Protein AF-A0A940Z1C8-F1 (afdb_monomer)

Solvent-accessible surface area (backbone atoms only — not comparable to full-atom values): 18481 Å² total; per-residue (Å²): 137,84,80,83,84,74,89,73,80,78,81,78,79,72,91,79,83,82,93,81,83,87,84,90,84,86,84,88,84,89,82,92,75,77,95,68,92,70,88,63,81,62,74,67,99,60,79,77,70,71,55,72,58,57,47,48,23,65,68,70,51,65,57,42,68,66,36,75,91,46,59,65,74,54,48,69,31,59,81,41,52,56,70,75,37,59,49,97,86,66,47,77,74,39,49,50,73,20,55,60,58,53,46,52,52,51,62,74,65,64,76,44,59,51,42,77,46,79,46,80,70,58,50,43,53,65,60,48,39,51,40,57,43,12,38,91,74,28,46,67,48,71,41,57,90,48,67,70,46,51,58,52,26,52,74,70,46,90,66,78,89,74,85,89,76,84,81,71,57,97,84,40,73,73,62,40,68,43,70,32,73,94,62,47,29,35,42,33,23,84,70,63,76,76,58,91,38,57,77,33,55,66,5,68,73,37,80,68,48,77,46,75,65,82,48,71,44,56,69,86,61,83,65,70,66,54,54,51,50,45,58,78,71,38,84,52,34,31,33,37,37,62,49,68,80,40,93,88,50,86,50,64,83,95,46,69,27,49,25,36,42,53,84,22,16,40,34,36,49,38,67,46,84,42,73,62,86,96,45,62,28,34,33,40,32,40,37,36,27,50,28,79,76,77,79,82,125

Sequence (297 aa):
MGRLEFPNVDRKFERSLPLGQASAGDTSLGRSEGPGFGAERGCSDGGWAPSPAVQHALREVPRHRYTPESPLRIAYDDDRSPVTRRDDAGRATSSVSAPWLQAGMLESLRLKPGMTVLEVGSGGYNAELIAHVVAPDGRVVSVDIDGWVVERTRRFTGFTLCGFVRDLGAAARPTPTVDLADGQLQLRFEDGPVPASAGADDALVAPRCEVPTGVTVAGQESFETLPLYLATTLPGFCRLAGTTGSRFAELPRGSDAAALVRDGSFAYLTHIRVHTGRRRCRRSTGREHAGRREARG

pLDDT: mean 72.1, std 21.56, range [23.66, 96.31]

Secondary structure (DSSP, 8-state):
------S-SGGGS------------------------------SSS-----HHHHHHHHHS-GGGG-TTS-HHHHT-TT---EEEE-TT--EEEE---HHHHHHHHHHHT--TT-EEEEES--SHHHHHHHHHHTTT-EEEEE-S-HHHHHHHHHHS-PPPPPP----STT-----EEEETTTTEEEE-SSSSPPGGG--HHHHHSPPEEEEEEEEEETTS--THHHHHHHHH-TTEEEEEE-TT-SS----TT-PEEEEEETTEEEEEEEEEEEETTEEEEEEEEEEEPPP-----

Mean predicted aligned error: 17.74 Å

Nearest PDB structures (foldseek):
  2yxe-assembly1_B  TM=8.816E-01  e=5.654E-06  Methanocaldococcus jannaschii DSM 2661
  4o29-assembly1_A  TM=9.138E-01  e=1.893E-04  Pyrobaculum aerophilum str. IM2
  5a50-assembly1_B  TM=3.921E-01  e=4.390E-01  Arabidopsis thaliana
  3ijt-assembly1_A  TM=2.528E-01  e=2.396E-01  Streptococcus mutans
  4rj9-assembly1_A  TM=4.101E-01  e=1.565E+00  Oryza sativa Japonica Group

Foldseek 3Di:
DDDDDDPDPPVPPPDDDDDDDDDDDDDDDDDDDDDDPDPDPPPDPDDDDFDPLLSVLLVPQQQCLLVVVDDPCQSQDQQHWAQPDADPVRHRPDTRHHSVVLSVVCRVVVEAAQAEEEAEHASQSSQSSSPSRNPDNYHYDYDYPDVVSVVSNVVRDPDDDDDDDDDCDPPHDQQDWDAEPNNQKIWGHPDDDDPPLNQQNQLLVDDKDKAFPPDKAFPPDDPSVVLVCCSVPADQKTWMDGDDPDPRDHADPPDTWTKGGDNSKIKTKDWDWDDDPPGIIITIMIMIRDHDPPPPD

Structure (mmCIF, N/CA/C/O backbone):
data_AF-A0A940Z1C8-F1
#
_entry.id   AF-A0A940Z1C8-F1
#
loop_
_atom_site.group_PDB
_atom_site.id
_atom_site.type_symbol
_atom_site.label_atom_id
_atom_site.label_alt_id
_atom_site.label_comp_id
_atom_site.label_asym_id
_atom_site.label_entity_id
_atom_site.label_seq_id
_atom_site.pdbx_PDB_ins_code
_atom_site.Cartn_x
_atom_site.Cartn_y
_atom_site.Cartn_z
_atom_site.occupancy
_atom_site.B_iso_or_equiv
_atom_site.auth_seq_id
_atom_site.auth_comp_id
_atom_site.auth_asym_id
_atom_site.auth_atom_id
_atom_site.pdbx_PDB_model_num
ATOM 1 N N . MET A 1 1 ? 19.614 14.423 -34.224 1.00 37.44 1 MET A N 1
ATOM 2 C CA . MET A 1 1 ? 19.026 14.094 -32.905 1.00 37.44 1 MET A CA 1
ATOM 3 C C . MET A 1 1 ? 19.713 12.826 -32.419 1.00 37.44 1 MET A C 1
ATOM 5 O O . MET A 1 1 ? 19.461 11.768 -32.976 1.00 37.44 1 MET A O 1
ATOM 9 N N . GLY A 1 2 ? 20.708 12.958 -31.538 1.00 26.58 2 GLY A N 1
ATOM 10 C CA . GLY A 1 2 ? 21.617 11.863 -31.177 1.00 26.58 2 GLY A CA 1
ATOM 11 C C . GLY A 1 2 ? 20.963 10.836 -30.252 1.00 26.58 2 GLY A C 1
ATOM 12 O O . GLY A 1 2 ? 20.368 11.214 -29.244 1.00 26.58 2 GLY A O 1
ATOM 13 N N . ARG A 1 3 ? 21.082 9.547 -30.595 1.00 24.94 3 ARG A N 1
ATOM 14 C CA . ARG A 1 3 ? 20.843 8.431 -29.669 1.00 24.94 3 ARG A CA 1
ATOM 15 C C . ARG A 1 3 ? 21.873 8.525 -28.541 1.00 24.94 3 ARG A C 1
ATOM 17 O O . ARG A 1 3 ? 23.068 8.571 -28.810 1.00 24.94 3 ARG A O 1
ATOM 24 N N . LEU A 1 4 ? 21.407 8.560 -27.296 1.00 26.73 4 LEU A N 1
ATOM 25 C CA . LEU A 1 4 ? 22.251 8.310 -26.130 1.00 26.73 4 LEU A CA 1
ATOM 26 C C . LEU A 1 4 ? 22.602 6.817 -26.133 1.00 26.73 4 LEU A C 1
ATOM 28 O O . LEU A 1 4 ? 21.728 5.980 -25.918 1.00 26.73 4 LEU A O 1
ATOM 32 N N . GLU A 1 5 ? 23.856 6.484 -26.430 1.00 24.14 5 GLU A N 1
ATOM 33 C CA . GLU A 1 5 ? 24.390 5.139 -26.219 1.00 24.14 5 GLU A CA 1
ATOM 34 C C . GLU A 1 5 ? 24.579 4.915 -24.714 1.00 24.14 5 GLU A C 1
ATOM 36 O O . GLU A 1 5 ? 25.365 5.598 -24.055 1.00 24.14 5 GLU A O 1
ATOM 41 N N . PHE A 1 6 ? 23.813 3.979 -24.153 1.00 34.16 6 PHE A N 1
ATOM 42 C CA . PHE A 1 6 ? 23.952 3.549 -22.765 1.00 34.16 6 PHE A CA 1
ATOM 43 C C . PHE A 1 6 ? 25.022 2.448 -22.681 1.00 34.16 6 PHE A C 1
ATOM 45 O O . PHE A 1 6 ? 25.016 1.534 -23.507 1.00 34.16 6 PHE A O 1
ATOM 52 N N . PRO A 1 7 ? 25.948 2.491 -21.708 1.00 33.94 7 PRO A N 1
ATOM 53 C CA . PRO A 1 7 ? 27.025 1.515 -21.635 1.00 33.94 7 PRO A CA 1
ATOM 54 C C . PRO A 1 7 ? 26.502 0.103 -21.308 1.00 33.94 7 PRO A C 1
ATOM 56 O O . PRO A 1 7 ? 26.027 -0.152 -20.207 1.00 33.94 7 PRO A O 1
ATOM 59 N N . ASN A 1 8 ? 26.679 -0.799 -22.281 1.00 33.34 8 ASN A N 1
ATOM 60 C CA . ASN A 1 8 ? 26.807 -2.261 -22.184 1.00 33.34 8 ASN A CA 1
ATOM 61 C C . ASN A 1 8 ? 25.725 -3.038 -21.404 1.00 33.34 8 ASN A C 1
ATOM 63 O O . ASN A 1 8 ? 25.927 -3.454 -20.264 1.00 33.34 8 ASN A O 1
ATOM 67 N N . VAL A 1 9 ? 24.640 -3.377 -22.105 1.00 37.78 9 VAL A N 1
ATOM 68 C CA . VAL A 1 9 ? 23.730 -4.483 -21.746 1.00 37.78 9 VAL A CA 1
ATOM 69 C C . VAL A 1 9 ? 24.171 -5.810 -22.404 1.00 37.78 9 VAL A C 1
ATOM 71 O O . VAL A 1 9 ? 23.873 -6.886 -21.890 1.00 37.78 9 VAL A O 1
ATOM 74 N N . ASP A 1 10 ? 24.959 -5.755 -23.485 1.00 34.06 10 ASP A N 1
ATOM 75 C CA . ASP A 1 10 ? 25.251 -6.920 -24.339 1.00 34.06 10 ASP A CA 1
ATOM 76 C C . ASP A 1 10 ? 26.334 -7.876 -23.813 1.00 34.06 10 ASP A C 1
ATOM 78 O O . ASP A 1 10 ? 26.367 -9.039 -24.198 1.00 34.06 10 ASP A O 1
ATOM 82 N N . ARG A 1 11 ? 27.181 -7.472 -22.856 1.00 37.50 11 ARG A N 1
ATOM 83 C CA . ARG A 1 11 ? 28.219 -8.373 -22.305 1.00 37.50 11 ARG A CA 1
ATOM 84 C C . ARG A 1 11 ? 27.705 -9.438 -21.324 1.00 37.50 11 ARG A C 1
ATOM 86 O O . ARG A 1 11 ? 28.502 -10.247 -20.853 1.00 37.50 11 ARG A O 1
ATOM 93 N N . LYS A 1 12 ? 26.415 -9.432 -20.966 1.00 42.94 12 LYS A N 1
ATOM 94 C CA . LYS A 1 12 ? 25.894 -10.176 -19.802 1.00 42.94 12 LYS A CA 1
ATOM 95 C C . LYS A 1 12 ? 25.440 -11.625 -20.066 1.00 42.94 12 LYS A C 1
ATOM 97 O O . LYS A 1 12 ? 25.113 -12.300 -19.100 1.00 42.94 12 LYS A O 1
ATOM 102 N N . PHE A 1 13 ? 25.469 -12.139 -21.303 1.00 39.09 13 PHE A N 1
ATOM 103 C CA . PHE A 1 13 ? 24.954 -13.495 -21.600 1.00 39.09 13 PHE A CA 1
ATOM 104 C C . PHE A 1 13 ? 25.885 -14.410 -22.428 1.00 39.09 13 PHE A C 1
ATOM 106 O O . PHE A 1 13 ? 25.519 -15.546 -22.705 1.00 39.09 13 PHE A O 1
ATOM 113 N N . GLU A 1 14 ? 27.103 -13.979 -22.777 1.00 30.30 14 GLU A N 1
ATOM 114 C CA . GLU A 1 14 ? 28.005 -14.716 -23.693 1.00 30.30 14 GLU A CA 1
ATOM 115 C C . GLU A 1 14 ? 29.138 -15.531 -23.029 1.00 30.30 14 GLU A C 1
ATOM 117 O O . GLU A 1 14 ? 30.093 -15.926 -23.694 1.00 30.30 14 GLU A O 1
ATOM 122 N N . ARG A 1 15 ? 29.087 -15.849 -21.729 1.00 30.80 15 ARG A N 1
ATOM 123 C CA . ARG A 1 15 ? 30.114 -16.723 -21.117 1.00 30.80 15 ARG A CA 1
ATOM 124 C C . ARG A 1 15 ? 29.689 -18.193 -21.065 1.00 30.80 15 ARG A C 1
ATOM 126 O O . ARG A 1 15 ? 29.250 -18.687 -20.037 1.00 30.80 15 ARG A O 1
ATOM 133 N N . SER A 1 16 ? 29.896 -18.889 -22.180 1.00 30.30 16 SER A N 1
ATOM 134 C CA . SER A 1 16 ? 30.057 -20.352 -22.296 1.00 30.30 16 SER A CA 1
ATOM 135 C C . SER A 1 16 ? 30.954 -20.583 -23.527 1.00 30.30 16 SER A C 1
ATOM 137 O O . SER A 1 16 ? 30.700 -19.973 -24.554 1.00 30.30 16 SER A O 1
ATOM 139 N N . LEU A 1 17 ? 32.076 -21.307 -23.574 1.00 27.62 17 LEU A N 1
ATOM 140 C CA . LEU A 1 17 ? 32.816 -22.286 -22.763 1.00 27.62 17 LEU A CA 1
ATOM 141 C C . LEU A 1 17 ? 34.321 -22.154 -23.150 1.00 27.62 17 LEU A C 1
ATOM 143 O O . LEU A 1 17 ? 34.634 -21.508 -24.153 1.00 27.62 17 LEU A O 1
ATOM 147 N N . PRO A 1 18 ? 35.250 -22.859 -22.478 1.00 27.52 18 PRO A N 1
ATOM 148 C CA . PRO A 1 18 ? 35.959 -23.863 -23.275 1.00 27.52 18 PRO A CA 1
ATOM 149 C C . PRO A 1 18 ? 35.898 -25.264 -22.659 1.00 27.52 18 PRO A C 1
ATOM 151 O O . PRO A 1 18 ? 35.847 -25.447 -21.447 1.00 27.52 18 PRO A O 1
ATOM 154 N N . LEU A 1 19 ? 35.893 -26.242 -23.566 1.00 34.09 19 LEU A N 1
ATOM 155 C CA . LEU A 1 19 ? 35.959 -27.681 -23.330 1.00 34.09 19 LEU A CA 1
ATOM 156 C C . LEU A 1 19 ? 37.110 -28.076 -22.390 1.00 34.09 19 LEU A C 1
ATOM 158 O O . LEU A 1 19 ? 38.250 -27.667 -22.594 1.00 34.09 19 LEU A O 1
ATOM 162 N N . GLY A 1 20 ? 36.820 -28.965 -21.439 1.00 24.36 20 GLY A N 1
ATOM 163 C CA . GLY A 1 20 ? 37.809 -29.669 -20.621 1.00 24.36 20 GLY A CA 1
ATOM 164 C C . GLY A 1 20 ? 37.145 -30.792 -19.819 1.00 24.36 20 GLY A C 1
ATOM 165 O O . GLY A 1 20 ? 36.094 -30.592 -19.227 1.00 24.36 20 GLY A O 1
ATOM 166 N N . GLN A 1 21 ? 37.714 -31.992 -19.887 1.00 24.62 21 GLN A N 1
ATOM 167 C CA . GLN A 1 21 ? 37.113 -33.283 -19.535 1.00 24.62 21 GLN A CA 1
ATOM 168 C C . GLN A 1 21 ? 37.167 -33.648 -18.032 1.00 24.62 21 GLN A C 1
ATOM 170 O O . GLN A 1 21 ? 38.117 -33.294 -17.349 1.00 24.62 21 GLN A O 1
ATOM 175 N N . ALA A 1 22 ? 36.177 -34.457 -17.614 1.00 25.08 22 ALA A N 1
ATOM 176 C CA . ALA A 1 22 ? 36.169 -35.558 -16.624 1.00 25.08 22 ALA A CA 1
ATOM 177 C C . ALA A 1 22 ? 36.748 -35.380 -15.195 1.00 25.08 22 ALA A C 1
ATOM 179 O O . ALA A 1 22 ? 37.941 -35.190 -15.006 1.00 25.08 22 ALA A O 1
ATOM 180 N N . SER A 1 23 ? 35.963 -35.723 -14.160 1.00 24.19 23 SER A N 1
ATOM 181 C CA . SER A 1 23 ? 35.934 -37.083 -13.568 1.00 24.19 23 SER A CA 1
ATOM 182 C C . SER A 1 23 ? 34.974 -37.180 -12.365 1.00 24.19 23 SER A C 1
ATOM 184 O O . SER A 1 23 ? 34.566 -36.175 -11.792 1.00 24.19 23 SER A O 1
ATOM 186 N N . ALA A 1 24 ? 34.569 -38.415 -12.056 1.00 28.16 24 ALA A N 1
ATOM 187 C CA . ALA A 1 24 ? 33.551 -38.809 -11.086 1.00 28.16 24 ALA A CA 1
ATOM 188 C C . ALA A 1 24 ? 34.051 -38.833 -9.629 1.00 28.16 24 ALA A C 1
ATOM 190 O O . ALA A 1 24 ? 35.215 -39.130 -9.371 1.00 28.16 24 ALA A O 1
ATOM 191 N N . GLY A 1 25 ? 33.131 -38.628 -8.683 1.00 25.61 25 GLY A N 1
ATOM 192 C CA . GLY A 1 25 ? 33.355 -38.832 -7.252 1.00 25.61 25 GLY A CA 1
ATOM 193 C C . GLY A 1 25 ? 32.045 -38.796 -6.467 1.00 25.61 25 GLY A C 1
ATOM 194 O O . GLY A 1 25 ? 31.516 -37.730 -6.178 1.00 25.61 25 GLY A O 1
ATOM 195 N N . ASP A 1 26 ? 31.528 -39.985 -6.182 1.00 25.00 26 ASP A N 1
ATOM 196 C CA . ASP A 1 26 ? 30.371 -40.308 -5.345 1.00 25.00 26 ASP A CA 1
ATOM 197 C C . ASP A 1 26 ? 30.653 -40.026 -3.854 1.00 25.00 26 ASP A C 1
ATOM 199 O O . ASP A 1 26 ? 31.757 -40.303 -3.384 1.00 25.00 26 ASP A O 1
ATOM 203 N N . THR A 1 27 ? 29.675 -39.510 -3.098 1.00 26.45 27 THR A N 1
ATOM 204 C CA . THR A 1 27 ? 29.220 -40.137 -1.837 1.00 26.45 27 THR A CA 1
ATOM 205 C C . THR A 1 27 ? 28.009 -39.426 -1.223 1.00 26.45 27 THR A C 1
ATOM 207 O O . THR A 1 27 ? 27.975 -38.223 -0.978 1.00 26.45 27 THR A O 1
ATOM 210 N N . SER A 1 28 ? 27.009 -40.255 -0.947 1.00 25.56 28 SER A N 1
ATOM 211 C CA . SER A 1 28 ? 25.751 -40.042 -0.234 1.00 25.56 28 SER A CA 1
ATOM 212 C C . SER A 1 28 ? 25.855 -39.443 1.177 1.00 25.56 28 SER A C 1
ATOM 214 O O . SER A 1 28 ? 26.728 -39.855 1.936 1.00 25.56 28 SER A O 1
ATOM 216 N N . LEU A 1 29 ? 24.838 -38.675 1.599 1.00 26.27 29 LEU A N 1
ATOM 217 C CA . LEU A 1 29 ? 24.071 -38.925 2.839 1.00 26.27 29 LEU A CA 1
ATOM 218 C C . LEU A 1 29 ? 22.863 -37.979 2.933 1.00 26.27 29 LEU A C 1
ATOM 220 O O . LEU A 1 29 ? 22.998 -36.761 2.904 1.00 26.27 29 LEU A O 1
ATOM 224 N N . GLY A 1 30 ? 21.668 -38.564 3.022 1.00 23.66 30 GLY A N 1
ATOM 225 C CA . GLY A 1 30 ? 20.409 -37.830 3.085 1.00 23.66 30 GLY A CA 1
ATOM 226 C C . GLY A 1 30 ? 20.090 -37.266 4.468 1.00 23.66 30 GLY A C 1
ATOM 227 O O . GLY A 1 30 ? 20.509 -37.811 5.487 1.00 23.66 30 GLY A O 1
ATOM 228 N N . ARG A 1 31 ? 19.252 -36.227 4.479 1.00 25.48 31 ARG A N 1
ATOM 229 C CA . ARG A 1 31 ? 18.262 -35.949 5.525 1.00 25.48 31 ARG A CA 1
ATOM 230 C C . ARG A 1 31 ? 17.096 -35.176 4.910 1.00 25.48 31 ARG A C 1
ATOM 232 O O . ARG A 1 31 ? 17.286 -34.201 4.196 1.00 25.48 31 ARG A O 1
ATOM 239 N N . SER A 1 32 ? 15.901 -35.688 5.164 1.00 28.39 32 SER A N 1
ATOM 240 C CA . SER A 1 32 ? 14.604 -35.122 4.814 1.00 28.39 32 SER A CA 1
ATOM 241 C C . SER A 1 32 ? 14.277 -33.919 5.698 1.00 28.39 32 SER A C 1
ATOM 243 O O . SER A 1 32 ? 14.213 -34.100 6.912 1.00 28.39 32 SER A O 1
ATOM 245 N N . GLU A 1 33 ? 13.971 -32.761 5.113 1.00 26.03 33 GLU A N 1
ATOM 246 C CA . GLU A 1 33 ? 13.237 -31.673 5.777 1.00 26.03 33 GLU A CA 1
ATOM 247 C C . GLU A 1 33 ? 12.215 -31.056 4.803 1.00 26.03 33 GLU A C 1
ATOM 249 O O . GLU A 1 33 ? 12.411 -31.085 3.589 1.00 26.03 33 GLU A O 1
ATOM 254 N N . GLY A 1 34 ? 11.067 -30.623 5.343 1.00 24.31 34 GLY A N 1
ATOM 255 C CA . GLY A 1 34 ? 9.860 -30.197 4.616 1.00 24.31 34 GLY A CA 1
ATOM 256 C C . GLY A 1 34 ? 10.038 -28.956 3.726 1.00 24.31 34 GLY A C 1
ATOM 257 O O . GLY A 1 34 ? 11.151 -28.456 3.589 1.00 24.31 34 GLY A O 1
ATOM 258 N N . PRO A 1 35 ? 8.963 -28.436 3.096 1.00 26.41 35 PRO A N 1
ATOM 259 C CA . PRO A 1 35 ? 9.081 -27.386 2.088 1.00 26.41 35 PRO A CA 1
ATOM 260 C C . PRO A 1 35 ? 9.450 -26.048 2.744 1.00 26.41 35 PRO A C 1
ATOM 262 O O . PRO A 1 35 ? 8.593 -25.240 3.098 1.00 26.41 35 PRO A O 1
ATOM 265 N N . GLY A 1 36 ? 10.751 -25.837 2.928 1.00 25.22 36 GLY A N 1
ATOM 266 C CA . GLY A 1 36 ? 11.348 -24.560 3.271 1.00 25.22 36 GLY A CA 1
ATOM 267 C C . GLY A 1 36 ? 11.255 -23.615 2.079 1.00 25.22 36 GLY A C 1
ATOM 268 O O . GLY A 1 36 ? 11.634 -23.953 0.959 1.00 25.22 36 GLY A O 1
ATOM 269 N N . PHE A 1 37 ? 10.736 -22.415 2.326 1.00 30.72 37 PHE A N 1
ATOM 270 C CA . PHE A 1 37 ? 10.783 -21.281 1.408 1.00 30.72 37 PHE A CA 1
ATOM 271 C C . PHE A 1 37 ? 12.251 -20.841 1.241 1.00 30.72 37 PHE A C 1
ATOM 273 O O . PHE A 1 37 ? 12.743 -19.962 1.946 1.00 30.72 37 PHE A O 1
ATOM 280 N N . GLY A 1 38 ? 12.978 -21.508 0.345 1.00 26.92 38 GLY A N 1
ATOM 281 C CA . GLY A 1 38 ? 14.359 -21.198 -0.003 1.00 26.92 38 GLY A CA 1
ATOM 282 C C . GLY A 1 38 ? 14.420 -20.320 -1.245 1.00 26.92 38 GLY A C 1
ATOM 283 O O . GLY A 1 38 ? 14.500 -20.827 -2.358 1.00 26.92 38 GLY A O 1
ATOM 284 N N . ALA A 1 39 ? 14.450 -18.997 -1.071 1.00 35.06 39 ALA A N 1
ATOM 285 C CA . ALA A 1 39 ? 15.126 -18.133 -2.039 1.00 35.06 39 ALA A CA 1
ATOM 286 C C . ALA A 1 39 ? 16.639 -18.282 -1.805 1.00 35.06 39 ALA A C 1
ATOM 288 O O . ALA A 1 39 ? 17.314 -17.376 -1.316 1.00 35.06 39 ALA A O 1
ATOM 289 N N . GLU A 1 40 ? 17.152 -19.488 -2.051 1.00 30.19 40 GLU A N 1
ATOM 290 C CA . GLU A 1 40 ? 18.582 -19.736 -2.062 1.00 30.19 40 GLU A CA 1
ATOM 291 C C . GLU A 1 40 ? 19.179 -18.933 -3.212 1.00 30.19 40 GLU A C 1
ATOM 293 O O . GLU A 1 40 ? 18.637 -18.891 -4.319 1.00 30.19 40 GLU A O 1
ATOM 298 N N . ARG A 1 41 ? 20.308 -18.273 -2.948 1.00 40.75 41 ARG A N 1
ATOM 299 C CA . ARG A 1 41 ? 21.176 -17.789 -4.015 1.00 40.75 41 ARG A CA 1
ATOM 300 C C . ARG A 1 41 ? 21.562 -18.997 -4.864 1.00 40.75 41 ARG A C 1
ATOM 302 O O . ARG A 1 41 ? 22.534 -19.676 -4.556 1.00 40.75 41 ARG A O 1
ATOM 309 N N . GLY A 1 42 ? 20.842 -19.217 -5.957 1.00 29.58 42 GLY A N 1
ATOM 310 C CA . GLY A 1 42 ? 21.308 -19.989 -7.101 1.00 29.58 42 GLY A CA 1
ATOM 311 C C . GLY A 1 42 ? 22.417 -19.218 -7.815 1.00 29.58 42 GLY A C 1
ATOM 312 O O . GLY A 1 42 ? 22.259 -18.787 -8.950 1.00 29.58 42 GLY A O 1
ATOM 313 N N . CYS A 1 43 ? 23.518 -18.980 -7.107 1.00 38.25 43 CYS A N 1
ATOM 314 C CA . CYS A 1 43 ? 24.804 -18.622 -7.680 1.00 38.25 43 CYS A CA 1
ATOM 315 C C . CYS A 1 43 ? 25.820 -19.637 -7.147 1.00 38.25 43 CYS A C 1
ATOM 317 O O . CYS A 1 43 ? 26.749 -19.311 -6.415 1.00 38.25 43 CYS A O 1
ATOM 319 N N . SER A 1 44 ? 25.554 -20.902 -7.453 1.00 36.25 44 SER A N 1
ATOM 320 C CA . SER A 1 44 ? 26.520 -21.991 -7.432 1.00 36.25 44 SER A CA 1
ATOM 321 C C . SER A 1 44 ? 26.678 -22.448 -8.881 1.00 36.25 44 SER A C 1
ATOM 323 O O . SER A 1 44 ? 25.822 -23.133 -9.427 1.00 36.25 44 SER A O 1
ATOM 325 N N . ASP A 1 45 ? 27.730 -21.944 -9.528 1.00 37.62 45 ASP A N 1
ATOM 326 C CA . ASP A 1 45 ? 28.386 -22.432 -10.754 1.00 37.62 45 ASP A CA 1
ATOM 327 C C . ASP A 1 45 ? 27.560 -22.707 -12.035 1.00 37.62 45 ASP A C 1
ATOM 329 O O . ASP A 1 45 ? 28.128 -23.060 -13.067 1.00 37.62 45 ASP A O 1
ATOM 333 N N . GLY A 1 46 ? 26.256 -22.429 -12.044 1.00 43.25 46 GLY A N 1
ATOM 334 C CA . GLY A 1 46 ? 25.391 -22.414 -13.225 1.00 43.25 46 GLY A CA 1
ATOM 335 C C . GLY A 1 46 ? 24.387 -21.270 -13.116 1.00 43.25 46 GLY A C 1
ATOM 336 O O . GLY A 1 46 ? 23.379 -21.391 -12.428 1.00 43.25 46 GLY A O 1
ATOM 337 N N . GLY A 1 47 ? 24.699 -20.130 -13.737 1.00 55.44 47 GLY A N 1
ATOM 338 C CA . GLY A 1 47 ? 23.978 -18.869 -13.547 1.00 55.44 47 GLY A CA 1
ATOM 339 C C . GLY A 1 47 ? 22.474 -18.975 -13.806 1.00 55.44 47 GLY A C 1
ATOM 340 O O . GLY A 1 47 ? 22.046 -19.335 -14.901 1.00 55.44 47 GLY A O 1
ATOM 341 N N . TRP A 1 48 ? 21.669 -18.616 -12.805 1.00 66.25 48 TRP A N 1
ATOM 342 C CA . TRP A 1 48 ? 20.237 -18.412 -12.982 1.00 66.25 48 TRP A CA 1
ATOM 343 C C . TRP A 1 48 ? 19.998 -17.236 -13.939 1.00 66.25 48 TRP A C 1
ATOM 345 O O . TRP A 1 48 ? 20.436 -16.112 -13.687 1.00 66.25 48 TRP A O 1
ATOM 355 N N . ALA A 1 49 ? 19.309 -17.510 -15.045 1.00 75.88 49 ALA A N 1
ATOM 356 C CA . ALA A 1 49 ? 18.904 -16.515 -16.025 1.00 75.88 49 ALA A CA 1
ATOM 357 C C . ALA A 1 49 ? 17.369 -16.463 -16.086 1.00 75.88 49 ALA A C 1
ATOM 359 O O . ALA A 1 49 ? 16.740 -17.513 -16.239 1.00 75.88 49 ALA A O 1
ATOM 360 N N . PRO A 1 50 ? 16.753 -15.270 -16.004 1.00 85.00 50 PRO A N 1
ATOM 361 C CA . PRO A 1 50 ? 15.314 -15.126 -16.193 1.00 85.00 50 PRO A CA 1
ATOM 362 C C . PRO A 1 50 ? 14.885 -15.562 -17.600 1.00 85.00 50 PRO A C 1
ATOM 364 O O . PRO A 1 50 ? 15.696 -15.622 -18.525 1.00 85.00 50 PRO A O 1
ATOM 367 N N . SER A 1 51 ? 13.597 -15.811 -17.793 1.00 91.31 51 SER A N 1
ATOM 368 C CA . SER A 1 51 ? 12.989 -16.070 -19.094 1.00 91.31 51 SER A CA 1
ATOM 369 C C . SER A 1 51 ? 13.243 -14.918 -20.080 1.00 91.31 51 SER A C 1
ATOM 371 O O . SER A 1 51 ? 13.407 -13.764 -19.667 1.00 91.31 51 SER A O 1
ATOM 373 N N . PRO A 1 52 ? 13.225 -15.178 -21.403 1.00 94.00 52 PRO A N 1
ATOM 374 C CA . PRO A 1 52 ? 13.422 -14.132 -22.407 1.00 94.00 52 PRO A CA 1
ATOM 375 C C . PRO A 1 52 ? 12.464 -12.942 -22.257 1.00 94.00 52 PRO A C 1
ATOM 377 O O . PRO A 1 52 ? 12.869 -11.805 -22.481 1.00 94.00 52 PRO A O 1
ATOM 380 N N . ALA A 1 53 ? 11.221 -13.185 -21.828 1.00 93.06 53 ALA A N 1
ATOM 381 C CA . ALA A 1 53 ? 10.235 -12.132 -21.595 1.00 93.06 53 ALA A CA 1
ATOM 382 C C . ALA A 1 53 ? 10.642 -11.212 -20.431 1.00 93.06 53 ALA A C 1
ATOM 384 O O . ALA A 1 53 ? 10.623 -9.989 -20.572 1.00 93.06 53 ALA A O 1
ATOM 385 N N . VAL A 1 54 ? 11.075 -11.788 -19.305 1.00 94.06 54 VAL A N 1
ATOM 386 C CA . VAL A 1 54 ? 11.536 -11.020 -18.139 1.00 94.06 54 VAL A CA 1
ATOM 387 C C . VAL A 1 54 ? 12.853 -10.307 -18.435 1.00 94.06 54 VAL A C 1
ATOM 389 O O . VAL A 1 54 ? 13.006 -9.136 -18.092 1.00 94.06 54 VAL A O 1
ATOM 392 N N . GLN A 1 55 ? 13.785 -10.961 -19.137 1.00 93.75 55 GLN A N 1
ATOM 393 C CA . GLN A 1 55 ? 15.009 -10.309 -19.605 1.00 93.75 55 GLN A CA 1
ATOM 394 C C . GLN A 1 55 ? 14.692 -9.106 -20.493 1.00 93.75 55 GLN A C 1
ATOM 396 O O . GLN A 1 55 ? 15.271 -8.040 -20.303 1.00 93.75 55 GLN A O 1
ATOM 401 N N . HIS A 1 56 ? 13.774 -9.260 -21.447 1.00 94.31 56 HIS A N 1
ATOM 402 C CA . HIS A 1 56 ? 13.376 -8.177 -22.336 1.00 94.31 56 HIS A CA 1
ATOM 403 C C . HIS A 1 56 ? 12.769 -7.002 -21.556 1.00 94.31 56 HIS A C 1
ATOM 405 O O . HIS A 1 56 ? 13.214 -5.871 -21.736 1.00 94.31 56 HIS A O 1
ATOM 411 N N . ALA A 1 57 ? 11.855 -7.261 -20.615 1.00 95.31 57 ALA A N 1
ATOM 412 C CA . ALA A 1 57 ? 11.284 -6.219 -19.759 1.00 95.31 57 ALA A CA 1
ATOM 413 C C . ALA A 1 57 ? 12.353 -5.467 -18.943 1.00 95.31 57 ALA A C 1
ATOM 415 O O . ALA A 1 57 ? 12.356 -4.239 -18.907 1.00 95.31 57 ALA A O 1
ATOM 416 N N . LEU A 1 58 ? 13.307 -6.180 -18.333 1.00 93.56 58 LEU A N 1
ATOM 417 C CA . LEU A 1 58 ? 14.398 -5.560 -17.568 1.00 93.56 58 LEU A CA 1
ATOM 418 C C . LEU A 1 58 ? 15.310 -4.670 -18.428 1.00 93.56 58 LEU A C 1
ATOM 420 O O . LEU A 1 58 ? 15.866 -3.701 -17.909 1.00 93.56 58 LEU A O 1
ATOM 424 N N . ARG A 1 59 ? 15.476 -4.994 -19.719 1.00 93.12 59 ARG A N 1
ATOM 425 C CA . ARG A 1 59 ? 16.273 -4.197 -20.666 1.00 93.12 59 ARG A CA 1
ATOM 426 C C . ARG A 1 59 ? 15.525 -2.960 -21.154 1.00 93.12 59 ARG A C 1
ATOM 428 O O . ARG A 1 59 ? 16.119 -1.888 -21.221 1.00 93.12 59 ARG A O 1
ATOM 435 N N . GLU A 1 60 ? 14.249 -3.116 -21.492 1.00 94.75 60 GLU A N 1
ATOM 436 C CA . GLU A 1 60 ? 13.442 -2.046 -22.081 1.00 94.75 60 GLU A CA 1
ATOM 437 C C . GLU A 1 60 ? 12.985 -1.020 -21.045 1.00 94.75 60 GLU A C 1
ATOM 439 O O . GLU A 1 60 ? 12.992 0.181 -21.319 1.00 94.75 60 GLU A O 1
ATOM 444 N N . VAL A 1 61 ? 12.617 -1.459 -19.836 1.00 94.62 61 VAL A N 1
ATOM 445 C CA . VAL A 1 61 ? 12.111 -0.548 -18.808 1.00 94.62 61 VAL A CA 1
ATOM 446 C C . VAL A 1 61 ? 13.277 0.218 -18.164 1.00 94.62 61 VAL A C 1
ATOM 448 O O . VAL A 1 61 ? 14.102 -0.366 -17.452 1.00 94.62 61 VAL A O 1
ATOM 451 N N . PRO A 1 62 ? 13.354 1.555 -18.326 1.00 93.25 62 PRO A N 1
ATOM 452 C CA . PRO A 1 62 ? 14.489 2.341 -17.860 1.00 93.25 62 PRO A CA 1
ATOM 453 C C . PRO A 1 62 ? 14.431 2.548 -16.341 1.00 93.25 62 PRO A C 1
ATOM 455 O O . PRO A 1 62 ? 13.902 3.544 -15.846 1.00 93.25 62 PRO A O 1
ATOM 458 N N . ARG A 1 63 ? 15.026 1.613 -15.593 1.00 93.25 63 ARG A N 1
ATOM 459 C CA . ARG A 1 63 ? 15.049 1.574 -14.119 1.00 93.25 63 ARG A CA 1
ATOM 460 C C . ARG A 1 63 ? 15.414 2.906 -13.455 1.00 93.25 63 ARG A C 1
ATOM 462 O O . ARG A 1 63 ? 14.798 3.288 -12.464 1.00 93.25 63 ARG A O 1
ATOM 469 N N . HIS A 1 64 ? 16.349 3.659 -14.036 1.00 92.88 64 HIS A N 1
ATOM 470 C CA . HIS A 1 64 ? 16.771 4.964 -13.516 1.00 92.88 64 HIS A CA 1
ATOM 471 C C . HIS A 1 64 ? 15.647 6.012 -13.437 1.00 92.88 64 HIS A C 1
ATOM 473 O O . HIS A 1 64 ? 15.736 6.913 -12.606 1.00 92.88 64 HIS A O 1
ATOM 479 N N . ARG A 1 65 ? 14.572 5.897 -14.236 1.00 91.69 65 ARG A N 1
ATOM 480 C CA . ARG A 1 65 ? 13.406 6.795 -14.132 1.00 91.69 65 ARG A CA 1
ATOM 481 C C . ARG A 1 65 ? 12.686 6.676 -12.789 1.00 91.69 65 ARG A C 1
ATOM 483 O O 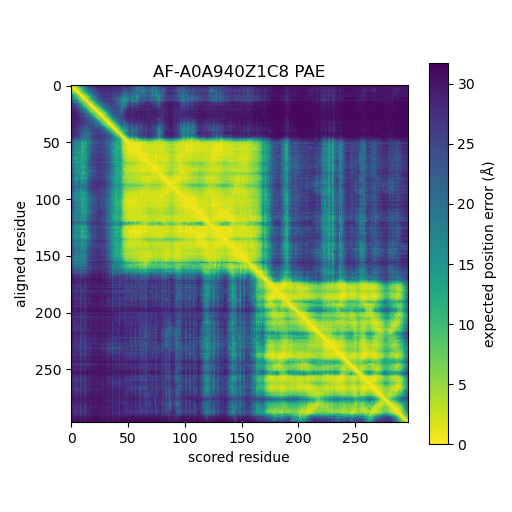. ARG A 1 65 ? 12.061 7.637 -12.359 1.00 91.69 65 ARG A O 1
ATOM 490 N N . TYR A 1 66 ? 12.809 5.532 -12.119 1.00 91.38 66 TYR A N 1
ATOM 491 C CA . TYR A 1 66 ? 12.179 5.253 -10.826 1.00 91.38 66 TYR A CA 1
ATOM 492 C C . TYR A 1 66 ? 13.095 5.568 -9.632 1.00 91.38 66 TYR A C 1
ATOM 494 O O . TYR A 1 66 ? 12.641 5.635 -8.486 1.00 91.38 66 TYR A O 1
ATOM 502 N N . THR A 1 67 ? 14.376 5.839 -9.900 1.00 92.25 67 THR A N 1
ATOM 503 C CA . THR A 1 67 ? 15.390 6.242 -8.914 1.00 92.25 67 THR A CA 1
ATOM 504 C C . THR A 1 67 ? 16.169 7.496 -9.361 1.00 92.25 67 THR A C 1
ATOM 506 O O . THR A 1 67 ? 17.403 7.450 -9.381 1.00 92.25 67 THR A O 1
ATOM 509 N N . PRO A 1 68 ? 15.515 8.612 -9.744 1.00 90.44 68 PRO A N 1
ATOM 510 C CA . PRO A 1 68 ? 16.198 9.806 -10.259 1.00 90.44 68 PRO A CA 1
ATOM 511 C C . PRO A 1 68 ? 17.170 10.451 -9.260 1.00 90.44 68 PRO A C 1
ATOM 513 O O . PRO A 1 68 ? 18.061 11.196 -9.655 1.00 90.44 68 PRO A O 1
ATOM 516 N N . GLU A 1 69 ? 17.034 10.157 -7.969 1.00 87.94 69 GLU A N 1
ATOM 517 C CA . GLU A 1 69 ? 17.919 10.636 -6.906 1.00 87.94 69 GLU A CA 1
ATOM 518 C C . GLU A 1 69 ? 19.221 9.826 -6.805 1.00 87.94 69 GLU A C 1
ATOM 520 O O . GLU A 1 69 ? 20.150 10.218 -6.099 1.00 87.94 69 GLU A O 1
ATOM 525 N N . SER A 1 70 ? 19.294 8.676 -7.480 1.00 90.56 70 SER A N 1
ATOM 526 C CA . SER A 1 70 ? 20.447 7.780 -7.443 1.00 90.56 70 SER A CA 1
ATOM 527 C C . SER A 1 70 ? 21.303 7.920 -8.702 1.00 90.56 70 SER A C 1
ATOM 529 O O . SER A 1 70 ? 20.767 8.000 -9.808 1.00 90.56 70 SER A O 1
ATOM 531 N N . PRO A 1 71 ? 22.644 7.873 -8.588 1.00 93.69 71 PRO A N 1
ATOM 532 C CA . PRO A 1 71 ? 23.508 7.794 -9.760 1.00 93.69 71 PRO A CA 1
ATOM 533 C C . PRO A 1 71 ? 23.170 6.574 -10.628 1.00 93.69 71 PRO A C 1
ATOM 535 O O . PRO A 1 71 ? 22.883 5.506 -10.088 1.00 93.69 71 PRO A O 1
ATOM 538 N N . LEU A 1 72 ? 23.311 6.683 -11.955 1.00 93.06 72 LEU A N 1
ATOM 539 C CA . LEU A 1 72 ? 23.003 5.587 -12.893 1.00 93.06 72 LEU A CA 1
ATOM 540 C C . LEU A 1 72 ? 23.684 4.264 -12.521 1.00 93.06 72 LEU A C 1
ATOM 542 O O . LEU A 1 72 ? 23.042 3.220 -12.528 1.00 93.06 72 LEU A O 1
ATOM 546 N N . ARG A 1 73 ? 24.958 4.311 -12.109 1.00 93.00 73 ARG A N 1
ATOM 547 C CA . ARG A 1 73 ? 25.701 3.118 -11.668 1.00 93.00 73 ARG A CA 1
ATOM 548 C C . ARG A 1 73 ? 25.039 2.377 -10.502 1.00 93.00 73 ARG A C 1
ATOM 550 O O . ARG A 1 73 ? 25.227 1.184 -10.379 1.00 93.00 73 ARG A O 1
ATOM 557 N N . ILE A 1 74 ? 24.314 3.092 -9.638 1.00 92.25 74 ILE A N 1
ATOM 558 C CA . ILE A 1 74 ? 23.596 2.527 -8.490 1.00 92.25 74 ILE A CA 1
ATOM 559 C C . ILE A 1 74 ? 22.215 2.039 -8.919 1.00 92.25 74 ILE A C 1
ATOM 561 O O . ILE A 1 74 ? 21.764 1.001 -8.452 1.00 92.25 74 ILE A O 1
ATOM 565 N N . ALA A 1 75 ? 21.554 2.773 -9.818 1.00 90.88 75 ALA A N 1
ATOM 566 C CA . ALA A 1 75 ? 20.263 2.375 -10.366 1.00 90.88 75 ALA A CA 1
ATOM 567 C C . ALA A 1 75 ? 20.336 1.033 -11.114 1.00 90.88 75 ALA A C 1
ATOM 569 O O . ALA A 1 75 ? 19.377 0.275 -11.059 1.00 90.88 75 ALA A O 1
ATOM 570 N N . TYR A 1 76 ? 21.459 0.739 -11.773 1.00 90.50 76 TYR A N 1
ATOM 571 C CA . TYR A 1 76 ? 21.689 -0.482 -12.558 1.00 90.50 76 TYR A CA 1
ATOM 572 C C . TYR A 1 76 ? 22.636 -1.494 -11.893 1.00 90.50 76 TYR A C 1
ATOM 574 O O . TYR A 1 76 ? 23.100 -2.423 -12.551 1.00 90.50 76 TYR A O 1
ATOM 582 N N . ASP A 1 77 ? 22.948 -1.309 -10.611 1.00 89.88 77 ASP A N 1
ATOM 583 C CA . ASP A 1 77 ? 23.670 -2.312 -9.828 1.00 89.88 77 ASP A CA 1
ATOM 584 C C . ASP A 1 77 ? 22.717 -3.482 -9.535 1.00 89.88 77 ASP A C 1
ATOM 586 O O . ASP A 1 77 ? 21.592 -3.271 -9.070 1.00 89.88 77 ASP A O 1
ATOM 590 N N . ASP A 1 78 ? 23.160 -4.701 -9.849 1.00 84.38 78 ASP A N 1
ATOM 591 C CA . ASP A 1 78 ? 22.322 -5.900 -9.796 1.00 84.38 78 ASP A CA 1
ATOM 592 C C . ASP A 1 78 ? 21.906 -6.249 -8.359 1.00 84.38 78 ASP A C 1
ATOM 594 O O . ASP A 1 78 ? 20.843 -6.833 -8.178 1.00 84.38 78 ASP A O 1
ATOM 598 N N . ASP A 1 79 ? 22.664 -5.828 -7.340 1.00 85.69 79 ASP A N 1
ATOM 599 C CA . ASP A 1 79 ? 22.436 -6.199 -5.938 1.00 85.69 79 ASP A CA 1
ATOM 600 C C . ASP A 1 79 ? 21.868 -5.063 -5.083 1.00 85.69 79 ASP A C 1
ATOM 602 O O . ASP A 1 79 ? 21.480 -5.265 -3.926 1.00 85.69 79 ASP A O 1
ATOM 606 N N . ARG A 1 80 ? 21.798 -3.842 -5.621 1.00 88.44 80 ARG A N 1
ATOM 607 C CA . ARG A 1 80 ? 21.367 -2.681 -4.838 1.00 88.44 80 ARG A CA 1
ATOM 608 C C . ARG A 1 80 ? 19.877 -2.428 -4.932 1.00 88.44 80 ARG A C 1
ATOM 610 O O . ARG A 1 80 ? 19.263 -2.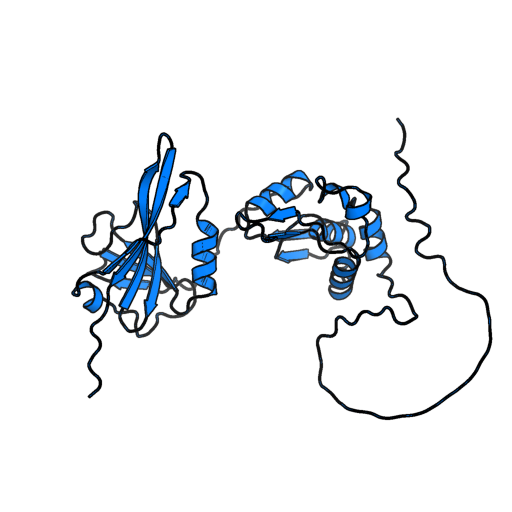454 -5.995 1.00 88.44 80 ARG A O 1
ATOM 617 N N . SER A 1 81 ? 19.332 -2.047 -3.780 1.00 91.50 81 SER A N 1
ATOM 618 C CA . SER A 1 81 ? 17.977 -1.522 -3.650 1.00 91.50 81 SER A CA 1
ATOM 619 C C . SER A 1 81 ? 18.028 -0.054 -3.218 1.00 91.50 81 SER A C 1
ATOM 621 O O . SER A 1 81 ? 18.122 0.223 -2.018 1.00 91.50 81 SER A O 1
ATOM 623 N N . PRO A 1 82 ? 18.046 0.911 -4.156 1.00 91.50 82 PRO A N 1
ATOM 624 C CA . PRO A 1 82 ? 18.109 2.322 -3.806 1.00 91.50 82 PRO A CA 1
ATOM 625 C C . PRO A 1 82 ? 16.882 2.731 -2.990 1.00 91.50 82 PRO A C 1
ATOM 627 O O . PRO A 1 82 ? 15.743 2.513 -3.403 1.00 91.50 82 PRO A O 1
ATOM 630 N N . VAL A 1 83 ? 17.120 3.324 -1.820 1.00 91.50 83 VAL A N 1
ATOM 631 C CA . VAL A 1 83 ? 16.058 3.840 -0.949 1.00 91.50 83 VAL A CA 1
ATOM 632 C C . VAL A 1 83 ? 15.482 5.107 -1.571 1.00 91.50 83 VAL A C 1
ATOM 634 O O . VAL A 1 83 ? 16.217 6.055 -1.838 1.00 91.50 83 VAL A O 1
ATOM 637 N N . THR A 1 84 ? 14.170 5.122 -1.784 1.00 90.06 84 THR A N 1
ATOM 638 C CA . THR A 1 84 ? 13.434 6.237 -2.398 1.00 90.06 84 THR A CA 1
ATOM 639 C C . THR A 1 84 ? 12.774 7.121 -1.353 1.00 90.06 84 THR A C 1
ATOM 641 O O . THR A 1 84 ? 12.679 8.329 -1.554 1.00 90.06 84 THR A O 1
ATOM 644 N N . ARG A 1 85 ? 12.358 6.543 -0.220 1.00 87.94 85 ARG A N 1
ATOM 645 C CA . ARG A 1 85 ? 11.749 7.275 0.891 1.00 87.94 85 ARG A CA 1
ATOM 646 C C . ARG A 1 85 ? 12.345 6.850 2.222 1.00 87.94 85 ARG A C 1
ATOM 648 O O . ARG A 1 85 ? 12.596 5.667 2.461 1.00 87.94 85 ARG A O 1
ATOM 655 N N . ARG A 1 86 ? 12.537 7.835 3.094 1.00 88.56 86 ARG A N 1
ATOM 656 C CA . ARG A 1 86 ? 12.822 7.635 4.513 1.00 88.56 86 ARG A CA 1
ATOM 657 C C . ARG A 1 86 ? 11.791 8.381 5.347 1.00 88.56 86 ARG A C 1
ATOM 659 O O . ARG A 1 86 ? 11.272 9.399 4.890 1.00 88.56 86 ARG A O 1
ATOM 666 N N . ASP A 1 87 ? 11.492 7.859 6.527 1.00 81.38 87 ASP A N 1
ATOM 667 C CA . ASP A 1 87 ? 10.731 8.593 7.536 1.00 81.38 87 ASP A CA 1
ATOM 668 C C . ASP A 1 87 ? 11.618 9.604 8.282 1.00 81.38 87 ASP A C 1
ATOM 670 O O . ASP A 1 87 ? 12.831 9.678 8.065 1.00 81.38 87 ASP A O 1
ATOM 674 N N . ASP A 1 88 ? 11.012 10.374 9.183 1.00 82.50 88 ASP A N 1
ATOM 675 C CA . ASP A 1 88 ? 11.708 11.410 9.955 1.00 82.50 88 ASP A CA 1
ATOM 676 C C . ASP A 1 88 ? 12.744 10.842 10.939 1.00 82.50 88 ASP A C 1
ATOM 678 O O . ASP A 1 88 ? 13.661 11.547 11.358 1.00 82.50 88 ASP A O 1
ATOM 682 N N . ALA A 1 89 ? 12.646 9.551 11.276 1.00 85.69 89 ALA A N 1
ATOM 683 C CA . ALA A 1 89 ? 13.651 8.829 12.053 1.00 85.69 89 ALA A CA 1
ATOM 684 C C . ALA A 1 89 ? 14.803 8.293 11.175 1.00 85.69 89 ALA A C 1
ATOM 686 O O . ALA A 1 89 ? 15.701 7.610 11.669 1.00 85.69 89 ALA A O 1
ATOM 687 N N . GLY A 1 90 ? 14.787 8.576 9.867 1.00 84.69 90 GLY A N 1
ATOM 688 C CA . GLY A 1 90 ? 15.788 8.141 8.895 1.00 84.69 90 GLY A CA 1
ATOM 689 C C . GLY A 1 90 ? 15.634 6.690 8.427 1.00 84.69 90 GLY A C 1
ATOM 690 O O . GLY A 1 90 ? 16.457 6.210 7.633 1.00 84.69 90 GLY A O 1
ATOM 691 N N . ARG A 1 91 ? 14.594 5.973 8.868 1.00 87.44 91 ARG A N 1
ATOM 692 C CA . ARG A 1 91 ? 14.341 4.581 8.472 1.00 87.44 91 ARG A CA 1
ATOM 693 C C . ARG A 1 91 ? 13.841 4.547 7.036 1.00 87.44 91 ARG A C 1
ATOM 695 O O . ARG A 1 91 ? 13.027 5.372 6.640 1.00 87.44 91 ARG A O 1
ATOM 702 N N . ALA A 1 92 ? 14.339 3.599 6.247 1.00 86.62 92 ALA A N 1
ATOM 703 C CA . ALA A 1 92 ? 13.864 3.405 4.882 1.00 86.62 92 ALA A CA 1
ATOM 704 C C . ALA A 1 92 ? 12.419 2.889 4.901 1.00 86.62 92 ALA A C 1
ATOM 706 O O . ALA A 1 92 ? 12.143 1.871 5.529 1.00 86.62 92 ALA A O 1
ATOM 707 N N . THR A 1 93 ? 11.522 3.594 4.217 1.00 84.62 93 THR A N 1
ATOM 708 C CA . THR A 1 93 ? 10.096 3.244 4.113 1.00 84.62 93 THR A CA 1
ATOM 709 C C . THR A 1 93 ? 9.688 2.850 2.699 1.00 84.62 93 THR A C 1
ATOM 711 O O . THR A 1 93 ? 8.675 2.186 2.524 1.00 84.62 93 THR A O 1
ATOM 714 N N . SER A 1 94 ? 10.486 3.205 1.691 1.00 89.38 94 SER A N 1
ATOM 715 C CA . SER A 1 94 ? 10.318 2.734 0.318 1.00 89.38 94 SER A CA 1
ATOM 716 C C . SER A 1 94 ? 11.681 2.612 -0.363 1.00 89.38 94 SER A C 1
ATOM 718 O O . SER A 1 94 ? 12.616 3.369 -0.073 1.00 89.38 94 SER A O 1
ATOM 720 N N . SER A 1 95 ? 11.804 1.644 -1.263 1.00 92.25 95 SER A N 1
ATOM 721 C CA . SER A 1 95 ? 12.974 1.419 -2.105 1.00 92.25 95 SER A CA 1
ATOM 722 C C . SER A 1 95 ? 12.538 0.850 -3.448 1.00 92.25 95 SER A C 1
ATOM 724 O O . SER A 1 95 ? 11.435 0.328 -3.595 1.00 92.25 95 SER A O 1
ATOM 726 N N . VAL A 1 96 ? 13.421 0.938 -4.438 1.00 92.00 96 VAL A N 1
ATOM 727 C CA . VAL A 1 96 ? 13.298 0.110 -5.640 1.00 92.00 96 VAL A CA 1
ATOM 728 C C . VAL A 1 96 ? 14.110 -1.157 -5.401 1.00 92.00 96 VAL A C 1
ATOM 730 O O . VAL A 1 96 ? 15.327 -1.077 -5.254 1.00 92.00 96 VAL A O 1
ATOM 733 N N . SER A 1 97 ? 13.443 -2.310 -5.332 1.00 90.38 97 SER A N 1
ATOM 734 C CA . SER A 1 97 ? 14.061 -3.621 -5.085 1.00 90.38 97 SER A CA 1
ATOM 735 C C . SER A 1 97 ? 15.156 -3.954 -6.094 1.00 90.38 97 SER A C 1
ATOM 737 O O . SER A 1 97 ? 15.079 -3.533 -7.243 1.00 90.38 97 SER A O 1
ATOM 739 N N . ALA A 1 98 ? 16.169 -4.720 -5.692 1.00 90.50 98 ALA A N 1
ATOM 740 C CA . ALA A 1 98 ? 17.262 -5.145 -6.570 1.00 90.50 98 ALA A CA 1
ATOM 741 C C . ALA A 1 98 ? 16.750 -5.848 -7.851 1.00 90.50 98 ALA A C 1
ATOM 743 O O . ALA A 1 98 ? 15.751 -6.573 -7.776 1.00 90.50 98 ALA A O 1
ATOM 744 N N . PRO A 1 99 ? 17.411 -5.667 -9.016 1.00 90.56 99 PRO A N 1
ATOM 745 C CA . PRO A 1 99 ? 16.989 -6.289 -10.271 1.00 90.56 99 PRO A CA 1
ATOM 746 C C . PRO A 1 99 ? 16.799 -7.806 -10.182 1.00 90.56 99 PRO A C 1
ATOM 748 O O . PRO A 1 99 ? 15.785 -8.312 -10.661 1.00 90.56 99 PRO A O 1
ATOM 751 N N . TRP A 1 100 ? 17.723 -8.526 -9.531 1.00 86.25 100 TRP A N 1
ATOM 752 C CA . TRP A 1 100 ? 17.631 -9.987 -9.401 1.00 86.25 100 TRP A CA 1
ATOM 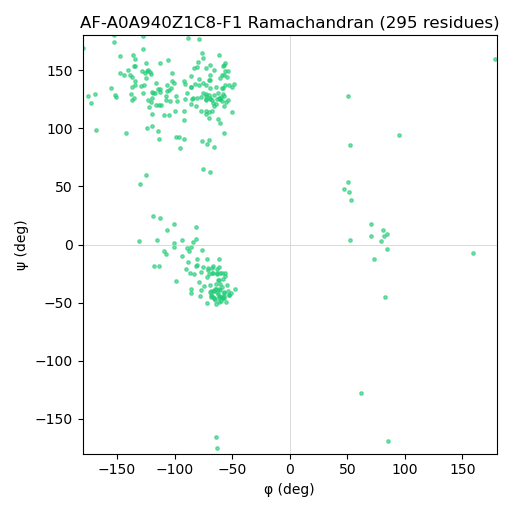753 C C . TRP A 1 100 ? 16.374 -10.420 -8.636 1.00 86.25 100 TRP A C 1
ATOM 755 O O . TRP A 1 100 ? 15.727 -11.398 -9.005 1.00 86.25 100 TRP A O 1
ATOM 765 N N . LEU A 1 101 ? 15.991 -9.665 -7.602 1.00 88.81 101 LEU A N 1
ATOM 766 C CA . LEU A 1 101 ? 14.835 -9.979 -6.768 1.00 88.81 101 LEU A CA 1
ATOM 767 C C . LEU A 1 101 ? 13.537 -9.811 -7.561 1.00 88.81 101 LEU A C 1
ATOM 769 O O . LEU A 1 101 ? 12.674 -10.683 -7.529 1.00 88.81 101 LEU A O 1
ATOM 773 N N . GLN A 1 102 ? 13.419 -8.718 -8.315 1.00 93.38 102 GLN A N 1
ATOM 774 C CA . GLN A 1 102 ? 12.245 -8.471 -9.154 1.00 93.38 102 GLN A CA 1
ATOM 775 C C . GLN A 1 102 ? 12.141 -9.479 -10.292 1.00 93.38 102 GLN A C 1
ATOM 777 O O . GLN A 1 102 ? 11.059 -9.982 -10.572 1.00 93.38 102 GLN A O 1
ATOM 782 N N . ALA A 1 103 ? 13.269 -9.839 -10.902 1.00 91.06 103 ALA A N 1
ATOM 783 C CA . ALA A 1 103 ? 13.304 -10.908 -11.883 1.00 91.06 103 ALA A CA 1
ATOM 784 C C . ALA A 1 103 ? 12.778 -12.227 -11.283 1.00 91.06 103 ALA A C 1
ATOM 786 O O . ALA A 1 103 ? 11.931 -12.880 -11.887 1.00 91.06 103 ALA A O 1
ATOM 787 N N . GLY A 1 104 ? 13.196 -12.577 -10.060 1.00 87.75 104 GLY A N 1
ATOM 788 C CA . GLY A 1 104 ? 12.740 -13.787 -9.370 1.00 87.75 104 GLY A CA 1
ATOM 789 C C . GLY A 1 104 ? 11.243 -13.761 -9.049 1.00 87.75 104 GLY A C 1
ATOM 790 O O . GLY A 1 104 ? 10.553 -14.774 -9.201 1.00 87.75 104 GLY A O 1
ATOM 791 N N . MET A 1 105 ? 10.719 -12.591 -8.668 1.00 91.50 105 MET A N 1
ATOM 792 C CA . MET A 1 105 ? 9.282 -12.372 -8.476 1.00 91.50 105 MET A CA 1
ATOM 793 C C . MET A 1 105 ? 8.508 -12.589 -9.782 1.00 91.50 105 MET A C 1
ATOM 795 O O . MET A 1 105 ? 7.539 -13.346 -9.796 1.00 91.50 105 MET A O 1
ATOM 799 N N . LEU A 1 106 ? 8.948 -11.978 -10.885 1.00 93.75 106 LEU A N 1
ATOM 800 C CA . LEU A 1 106 ? 8.287 -12.090 -12.188 1.00 93.75 106 LEU A CA 1
ATOM 801 C C . LEU A 1 106 ? 8.296 -13.530 -12.729 1.00 93.75 106 LEU A C 1
ATOM 803 O O . LEU A 1 106 ? 7.273 -13.993 -13.236 1.00 93.75 106 LEU A O 1
ATOM 807 N N . GLU A 1 107 ? 9.405 -14.257 -12.569 1.00 90.81 107 GLU A N 1
ATOM 808 C CA . GLU A 1 107 ? 9.488 -15.679 -12.934 1.00 90.81 107 GLU A CA 1
ATOM 809 C C . GLU A 1 107 ? 8.495 -16.531 -12.139 1.00 90.81 107 GLU A C 1
ATOM 811 O O . GLU A 1 107 ? 7.770 -17.357 -12.698 1.00 90.81 107 GLU A O 1
ATOM 816 N N . SER A 1 108 ? 8.401 -16.288 -10.830 1.00 90.81 108 SER A N 1
ATOM 817 C CA . SER 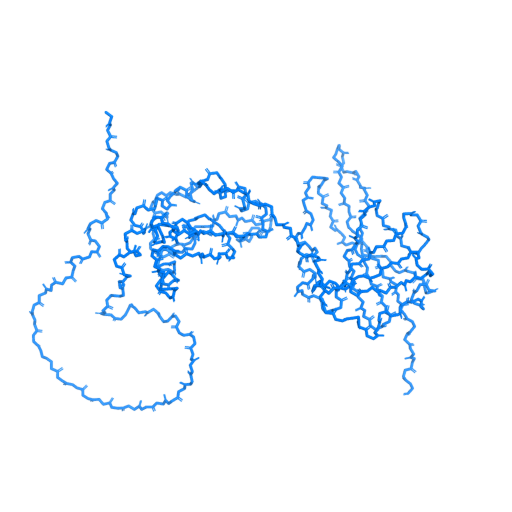A 1 108 ? 7.487 -17.024 -9.950 1.00 90.81 108 SER A CA 1
ATOM 818 C C . SER A 1 108 ? 6.018 -16.794 -10.315 1.00 90.81 108 SER A C 1
ATOM 820 O O . SER A 1 108 ? 5.200 -17.711 -10.209 1.00 90.81 108 SER A O 1
ATOM 822 N N . LEU A 1 109 ? 5.688 -15.588 -10.791 1.00 91.06 109 LEU A N 1
ATOM 823 C CA . LEU A 1 109 ? 4.345 -15.225 -11.245 1.00 91.06 109 LEU A CA 1
ATOM 824 C C . LEU A 1 109 ? 3.950 -15.905 -12.566 1.00 91.06 109 LEU A C 1
ATOM 826 O O . LEU A 1 109 ? 2.756 -16.003 -12.847 1.00 91.06 109 LEU A O 1
ATOM 830 N N . ARG A 1 110 ? 4.918 -16.393 -13.364 1.00 93.00 110 ARG A N 1
ATOM 831 C CA . ARG A 1 110 ? 4.693 -17.030 -14.680 1.00 93.00 110 ARG A CA 1
ATOM 832 C C . ARG A 1 110 ? 3.746 -16.217 -15.570 1.00 93.00 110 ARG A C 1
ATOM 834 O O . ARG A 1 110 ? 2.785 -16.749 -16.137 1.00 93.00 110 ARG A O 1
ATOM 841 N N . LEU A 1 111 ? 4.016 -14.916 -15.642 1.00 94.38 111 LEU A N 1
ATOM 842 C CA . LEU A 1 111 ? 3.214 -13.949 -16.382 1.00 94.38 111 LEU A CA 1
ATOM 843 C C . LEU A 1 111 ? 3.120 -14.319 -17.868 1.00 94.38 111 LEU A C 1
ATOM 845 O O . LEU A 1 111 ? 4.061 -14.848 -18.461 1.00 94.38 111 LEU A O 1
ATOM 849 N N . LYS A 1 112 ? 1.972 -14.016 -18.473 1.00 92.00 112 LYS A N 1
ATOM 850 C CA . LYS A 1 112 ? 1.715 -14.184 -19.905 1.00 92.00 112 LYS A CA 1
ATOM 851 C C . LYS A 1 112 ? 1.039 -12.930 -20.467 1.00 92.00 112 LYS A C 1
ATOM 853 O O . LYS A 1 112 ? 0.311 -12.264 -19.723 1.00 92.00 112 LYS A O 1
ATOM 858 N N . PRO A 1 113 ? 1.212 -12.650 -21.769 1.00 95.06 113 PRO A N 1
ATOM 859 C CA . PRO A 1 113 ? 0.441 -11.626 -22.465 1.00 95.06 113 PRO A CA 1
ATOM 860 C C . PRO A 1 113 ? -1.067 -11.744 -22.197 1.00 95.06 113 PRO A C 1
ATOM 862 O O . PRO A 1 113 ? -1.608 -12.851 -22.156 1.00 95.06 113 PRO A O 1
ATOM 865 N N . GLY A 1 114 ? -1.734 -10.608 -21.988 1.00 86.06 114 GLY A N 1
ATOM 866 C CA . GLY A 1 114 ? -3.178 -10.519 -21.736 1.00 86.06 114 GLY A CA 1
ATOM 867 C C . GLY A 1 114 ? -3.612 -10.731 -20.279 1.00 86.06 114 GLY A C 1
ATOM 868 O O . GLY A 1 114 ? -4.792 -10.588 -19.964 1.00 86.06 114 GLY A O 1
ATOM 869 N N . MET A 1 115 ? -2.698 -11.061 -19.359 1.00 90.00 115 MET A N 1
ATOM 870 C CA . MET A 1 115 ? -3.054 -11.241 -17.947 1.00 90.00 115 MET A CA 1
ATOM 871 C C . MET A 1 115 ? -3.432 -9.920 -17.261 1.00 90.00 115 MET A C 1
ATOM 873 O O . MET A 1 115 ? -2.858 -8.864 -17.531 1.00 90.00 115 MET A O 1
ATOM 877 N N . THR A 1 116 ? -4.376 -9.999 -16.317 1.00 88.19 116 THR A N 1
ATOM 878 C CA . THR A 1 116 ? -4.663 -8.922 -15.359 1.00 88.19 116 THR A CA 1
ATOM 879 C C . THR A 1 116 ? -3.969 -9.218 -14.033 1.00 88.19 116 THR A C 1
ATOM 881 O O . THR A 1 116 ? -4.148 -10.301 -13.479 1.00 88.19 116 THR A O 1
ATOM 884 N N . VAL A 1 117 ? -3.195 -8.264 -13.518 1.00 88.81 117 VAL A N 1
ATOM 885 C CA . VAL A 1 117 ? -2.345 -8.434 -12.332 1.00 88.81 117 VAL A CA 1
ATOM 886 C C . VAL A 1 117 ? -2.636 -7.344 -11.303 1.00 88.81 117 VAL A C 1
ATOM 888 O O . VAL A 1 117 ? -2.768 -6.173 -11.660 1.00 88.81 117 VAL A O 1
ATOM 891 N N . LEU A 1 118 ? -2.715 -7.729 -10.026 1.00 90.75 118 LEU A N 1
ATOM 892 C CA . LEU A 1 118 ? -2.732 -6.817 -8.882 1.00 90.75 118 LEU A CA 1
ATOM 893 C C . LEU A 1 118 ? -1.362 -6.843 -8.195 1.00 90.75 118 LEU A C 1
ATOM 895 O O . LEU A 1 118 ? -0.911 -7.897 -7.755 1.00 90.75 118 LEU A O 1
ATOM 899 N N . GLU A 1 119 ? -0.736 -5.681 -8.067 1.00 91.62 119 GLU A N 1
ATOM 900 C CA . GLU A 1 119 ? 0.454 -5.458 -7.251 1.00 91.62 119 GLU A CA 1
ATOM 901 C C . GLU A 1 119 ? 0.070 -4.713 -5.965 1.00 91.62 119 GLU A C 1
ATOM 903 O O . GLU A 1 119 ? -0.646 -3.710 -6.013 1.00 91.62 119 GLU A O 1
ATOM 908 N N . VAL A 1 120 ? 0.569 -5.188 -4.820 1.00 88.81 120 VAL A N 1
ATOM 909 C CA . VAL A 1 120 ? 0.405 -4.546 -3.508 1.00 88.81 120 VAL A CA 1
ATOM 910 C C . VAL A 1 120 ? 1.779 -4.119 -2.994 1.00 88.81 120 VAL A C 1
ATOM 912 O O . VAL A 1 120 ? 2.649 -4.965 -2.801 1.00 88.81 120 VAL A O 1
ATOM 915 N N . GLY A 1 121 ? 1.953 -2.819 -2.755 1.00 85.19 121 GLY A N 1
ATOM 916 C CA . GLY A 1 121 ? 3.256 -2.199 -2.511 1.00 85.19 121 GLY A CA 1
ATOM 917 C C . GLY A 1 121 ? 3.809 -1.630 -3.814 1.00 85.19 121 GLY A C 1
ATOM 918 O O . GLY A 1 121 ? 4.414 -2.343 -4.611 1.00 85.19 121 GLY A O 1
ATOM 919 N N . SER A 1 122 ? 3.560 -0.343 -4.037 1.00 79.75 122 SER A N 1
ATOM 920 C CA . SER A 1 122 ? 3.942 0.369 -5.248 1.00 79.75 122 SER A CA 1
ATOM 921 C C . SER A 1 122 ? 5.349 0.966 -5.137 1.00 79.75 122 SER A C 1
ATOM 923 O O . SER A 1 122 ? 6.066 0.870 -4.144 1.00 79.75 122 SER A O 1
ATOM 925 N N . GLY A 1 123 ? 5.767 1.590 -6.228 1.00 74.06 123 GLY A N 1
ATOM 926 C CA . GLY A 1 123 ? 7.133 2.054 -6.478 1.00 74.06 123 GLY A CA 1
ATOM 927 C C . GLY A 1 123 ? 7.399 2.256 -7.970 1.00 74.06 123 GLY A C 1
ATOM 928 O O . GLY A 1 123 ? 8.446 2.772 -8.364 1.00 74.06 123 GLY A O 1
ATOM 929 N N . GLY A 1 124 ? 6.437 1.856 -8.808 1.00 82.56 124 GLY A N 1
ATOM 930 C CA . GLY A 1 124 ? 6.368 2.112 -10.241 1.00 82.56 124 GLY A CA 1
ATOM 931 C C . GLY A 1 124 ? 7.192 1.148 -11.083 1.00 82.56 124 GLY A C 1
ATOM 932 O O . GLY A 1 124 ? 6.682 0.635 -12.069 1.00 82.56 124 GLY A O 1
ATOM 933 N N . TYR A 1 125 ? 8.435 0.855 -10.690 1.00 93.69 125 TYR A N 1
ATOM 934 C CA . TYR A 1 125 ? 9.327 0.065 -11.543 1.00 93.69 125 TYR A CA 1
ATOM 935 C C . TYR A 1 125 ? 8.841 -1.376 -11.733 1.00 93.69 125 TYR A C 1
ATOM 937 O O . TYR A 1 125 ? 8.814 -1.870 -12.853 1.00 93.69 125 TYR A O 1
ATOM 945 N N . ASN A 1 126 ? 8.440 -2.049 -10.652 1.00 94.88 126 ASN A N 1
ATOM 946 C CA . ASN A 1 126 ? 7.972 -3.431 -10.733 1.00 94.88 126 ASN A CA 1
ATOM 947 C C . ASN A 1 126 ? 6.638 -3.545 -11.488 1.00 94.88 126 ASN A C 1
ATOM 949 O O . ASN A 1 126 ? 6.524 -4.372 -12.389 1.00 94.88 126 ASN A O 1
ATOM 953 N N . ALA A 1 127 ? 5.688 -2.649 -11.202 1.00 92.88 127 ALA A N 1
ATOM 954 C CA . ALA A 1 127 ? 4.438 -2.523 -11.949 1.00 92.88 127 ALA A CA 1
ATOM 955 C C . ALA A 1 127 ? 4.670 -2.376 -13.460 1.00 92.88 127 ALA A C 1
ATOM 957 O O . ALA A 1 127 ? 3.986 -3.019 -14.253 1.00 92.88 127 ALA A O 1
ATOM 958 N N . GLU A 1 128 ? 5.649 -1.559 -13.857 1.00 94.50 128 GLU A N 1
ATOM 959 C CA . GLU A 1 128 ? 6.008 -1.347 -15.260 1.00 94.50 128 GLU A CA 1
ATOM 960 C C . GLU A 1 128 ? 6.646 -2.594 -15.887 1.00 94.50 128 GLU A C 1
ATOM 962 O O . GLU A 1 128 ? 6.315 -2.950 -17.014 1.00 94.50 128 GLU A O 1
ATOM 967 N N . LEU A 1 129 ? 7.510 -3.311 -15.156 1.00 95.69 129 LEU A N 1
ATOM 968 C CA . LEU A 1 129 ? 8.052 -4.592 -15.625 1.00 95.69 129 LEU A CA 1
ATOM 969 C C . LEU A 1 129 ? 6.934 -5.611 -15.870 1.00 95.69 129 LEU A C 1
ATOM 971 O O . LEU A 1 129 ? 6.923 -6.272 -16.906 1.00 95.69 129 LEU A O 1
ATOM 975 N N . ILE A 1 130 ? 5.979 -5.721 -14.941 1.00 95.69 130 ILE A N 1
ATOM 976 C CA . ILE A 1 130 ? 4.806 -6.588 -15.099 1.00 95.69 130 ILE A CA 1
ATOM 977 C C . ILE A 1 130 ? 4.013 -6.153 -16.333 1.00 95.69 130 ILE A C 1
ATOM 979 O O . ILE A 1 130 ? 3.693 -6.999 -17.165 1.00 95.69 130 ILE A O 1
ATOM 983 N N . ALA A 1 131 ? 3.737 -4.851 -16.475 1.00 93.19 131 ALA A N 1
ATOM 984 C CA . ALA A 1 131 ? 2.987 -4.293 -17.598 1.00 93.19 131 ALA A CA 1
ATOM 985 C C . ALA A 1 131 ? 3.646 -4.626 -18.943 1.00 93.19 131 ALA A C 1
ATOM 987 O O . ALA A 1 131 ? 2.955 -5.040 -19.871 1.00 93.19 131 AL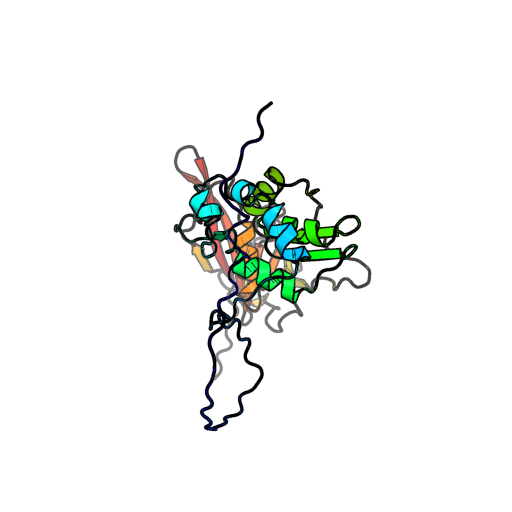A A O 1
ATOM 988 N N . HIS A 1 132 ? 4.977 -4.538 -19.023 1.00 95.25 132 HIS A N 1
ATOM 989 C CA . HIS A 1 132 ? 5.743 -4.894 -20.219 1.00 95.25 132 HIS A CA 1
ATOM 990 C C . HIS A 1 132 ? 5.626 -6.381 -20.572 1.00 95.25 132 HIS A C 1
ATOM 992 O O . HIS A 1 132 ? 5.527 -6.726 -21.745 1.00 95.25 132 HIS A O 1
ATOM 998 N N . VAL A 1 133 ? 5.602 -7.275 -19.576 1.00 96.31 133 VAL A N 1
ATOM 999 C CA . VAL A 1 133 ? 5.476 -8.727 -19.810 1.00 96.31 133 VAL A CA 1
ATOM 1000 C C . VAL A 1 133 ? 4.052 -9.132 -20.208 1.00 96.31 133 VAL A C 1
ATOM 1002 O O . VAL A 1 133 ? 3.881 -10.044 -21.016 1.00 96.31 133 VAL A O 1
ATOM 1005 N N . VAL A 1 134 ? 3.024 -8.481 -19.653 1.00 94.00 134 VAL A N 1
ATOM 1006 C CA . VAL A 1 134 ? 1.618 -8.807 -19.961 1.00 94.00 134 VAL A CA 1
ATOM 1007 C C . VAL A 1 134 ? 1.068 -8.058 -21.181 1.00 94.00 134 VAL A C 1
ATOM 1009 O O . VAL A 1 134 ? -0.049 -8.344 -21.614 1.00 94.00 134 VAL A O 1
ATOM 1012 N N . ALA A 1 135 ? 1.831 -7.126 -21.756 1.00 91.12 135 ALA A N 1
ATOM 1013 C CA . ALA A 1 135 ? 1.504 -6.433 -23.000 1.00 91.12 135 ALA A CA 1
ATOM 1014 C C . ALA A 1 135 ? 1.258 -7.413 -24.177 1.00 91.12 135 ALA A C 1
ATOM 1016 O O . ALA A 1 135 ? 1.769 -8.537 -24.162 1.00 91.12 135 ALA A O 1
ATOM 1017 N N . PRO A 1 136 ? 0.504 -7.010 -25.222 1.00 91.81 136 PRO A N 1
ATOM 1018 C CA . PRO A 1 136 ? -0.119 -5.693 -25.411 1.00 91.81 136 PRO A CA 1
ATOM 1019 C C . PRO A 1 136 ? -1.466 -5.521 -24.691 1.00 91.81 136 PRO A C 1
ATOM 1021 O O . PRO A 1 136 ? -1.812 -4.399 -24.338 1.00 91.81 136 PRO A O 1
ATOM 1024 N N . ASP A 1 137 ? -2.191 -6.613 -24.435 1.00 85.00 137 ASP A N 1
ATOM 1025 C CA . ASP A 1 137 ? -3.591 -6.563 -23.979 1.00 85.00 137 ASP A CA 1
ATOM 1026 C C . ASP A 1 137 ? -3.765 -6.767 -22.462 1.00 85.00 137 ASP A C 1
ATOM 1028 O O . ASP A 1 137 ? -4.884 -6.817 -21.951 1.00 85.00 137 ASP A O 1
ATOM 1032 N N . GLY A 1 138 ? -2.666 -6.941 -21.725 1.00 82.44 138 GLY A N 1
ATOM 1033 C CA . GLY A 1 138 ? -2.694 -7.138 -20.280 1.00 82.44 138 GLY A CA 1
ATOM 1034 C C . GLY A 1 138 ? -2.939 -5.852 -19.494 1.00 82.44 138 GLY A C 1
ATOM 1035 O O . GLY A 1 138 ? -2.808 -4.734 -19.994 1.00 82.44 138 GLY A O 1
ATOM 1036 N N . ARG A 1 139 ? -3.282 -6.013 -18.213 1.00 82.38 139 ARG A N 1
ATOM 1037 C CA . ARG A 1 139 ? -3.595 -4.899 -17.310 1.00 82.38 139 ARG A CA 1
ATOM 1038 C C . ARG A 1 139 ? -2.900 -5.074 -15.971 1.00 82.38 139 ARG A C 1
ATOM 1040 O O . ARG A 1 139 ? -2.950 -6.146 -15.379 1.00 82.38 139 ARG A O 1
ATOM 1047 N N . VAL A 1 140 ? -2.336 -3.993 -15.443 1.00 87.56 140 VAL A N 1
ATOM 1048 C CA . VAL A 1 140 ? -1.754 -3.965 -14.097 1.00 87.56 140 VAL A CA 1
ATOM 1049 C C . VAL A 1 140 ? -2.489 -2.942 -13.244 1.00 87.56 140 VAL A C 1
ATOM 1051 O O . VAL A 1 140 ? -2.685 -1.798 -13.653 1.00 87.56 140 VAL A O 1
ATOM 1054 N N . VAL A 1 141 ? -2.905 -3.361 -12.054 1.00 85.31 141 VAL A N 1
ATOM 1055 C CA . VAL A 1 141 ? -3.418 -2.493 -10.994 1.00 85.31 141 VAL A CA 1
ATOM 1056 C C . VAL A 1 141 ? -2.391 -2.523 -9.871 1.00 85.31 141 VAL A C 1
ATOM 1058 O O . VAL A 1 141 ? -2.102 -3.590 -9.348 1.00 85.31 141 VAL A O 1
ATOM 1061 N N . SER A 1 142 ? -1.824 -1.374 -9.511 1.00 87.62 142 SER A N 1
ATOM 1062 C CA . SER A 1 142 ? -0.860 -1.251 -8.410 1.00 87.62 142 SER A CA 1
ATOM 1063 C C . SER A 1 142 ? -1.474 -0.396 -7.307 1.00 87.62 142 SER A C 1
ATOM 1065 O O . SER A 1 142 ? -2.074 0.644 -7.598 1.00 87.62 142 SER A O 1
ATOM 1067 N N . VAL A 1 143 ? -1.360 -0.845 -6.057 1.00 87.44 143 VAL A N 1
ATOM 1068 C CA . VAL A 1 143 ? -1.853 -0.127 -4.877 1.00 87.44 143 VAL A CA 1
ATOM 1069 C C . VAL A 1 143 ? -0.734 0.085 -3.867 1.00 87.44 143 VAL A C 1
ATOM 1071 O O . VAL A 1 143 ? 0.107 -0.788 -3.654 1.00 87.44 143 VAL A O 1
ATOM 1074 N N . ASP A 1 144 ? -0.749 1.242 -3.214 1.00 86.50 144 ASP A N 1
ATOM 1075 C CA . ASP A 1 144 ? 0.108 1.536 -2.070 1.00 86.50 144 ASP A CA 1
ATOM 1076 C C . ASP A 1 144 ? -0.707 2.204 -0.973 1.00 86.50 144 ASP A C 1
ATOM 1078 O O . ASP A 1 144 ? -1.716 2.862 -1.233 1.00 86.50 144 ASP A O 1
ATOM 1082 N N . ILE A 1 145 ? -0.246 2.028 0.254 1.00 79.31 145 ILE A 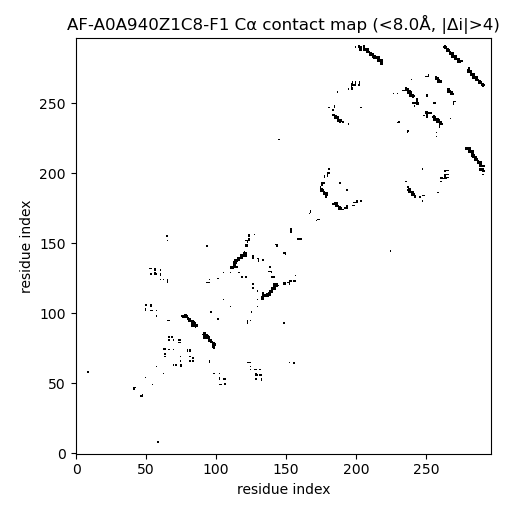N 1
ATOM 1083 C CA . ILE A 1 145 ? -0.830 2.648 1.430 1.00 79.31 145 ILE A CA 1
ATOM 1084 C C . ILE A 1 145 ? -0.273 4.048 1.685 1.00 79.31 145 ILE A C 1
ATOM 1086 O O . ILE A 1 145 ? -0.906 4.887 2.324 1.00 79.31 145 ILE A O 1
ATOM 1090 N N . ASP A 1 146 ? 0.929 4.305 1.184 1.00 80.25 146 ASP A N 1
ATOM 1091 C CA . ASP A 1 146 ? 1.635 5.555 1.329 1.00 80.25 146 ASP A CA 1
ATOM 1092 C C . ASP A 1 146 ? 1.329 6.477 0.147 1.00 80.25 146 ASP A C 1
ATOM 1094 O O . ASP A 1 146 ? 1.840 6.306 -0.963 1.00 80.25 146 ASP A O 1
ATOM 1098 N N . GLY A 1 147 ? 0.532 7.519 0.401 1.00 77.50 147 GLY A N 1
ATOM 1099 C CA . GLY A 1 147 ? 0.183 8.516 -0.614 1.00 77.50 147 GLY A CA 1
ATOM 1100 C C . GLY A 1 147 ? 1.400 9.184 -1.265 1.00 77.50 147 GLY A C 1
ATOM 1101 O O . GLY A 1 147 ? 1.339 9.557 -2.433 1.00 77.50 147 GLY A O 1
ATOM 1102 N N . TRP A 1 148 ? 2.544 9.279 -0.571 1.00 85.25 148 TRP A N 1
ATOM 1103 C CA . TRP A 1 148 ? 3.771 9.786 -1.193 1.00 85.25 148 TRP A CA 1
ATOM 1104 C C . TRP A 1 148 ? 4.279 8.853 -2.300 1.00 85.25 148 TRP A C 1
ATOM 1106 O O . TRP A 1 148 ? 4.724 9.332 -3.345 1.00 85.25 148 TRP A O 1
ATOM 1116 N N . VAL A 1 149 ? 4.209 7.534 -2.086 1.00 86.94 149 VAL A N 1
ATOM 1117 C CA . VAL A 1 149 ? 4.634 6.531 -3.072 1.00 86.94 149 VAL A CA 1
ATOM 1118 C C . VAL A 1 149 ? 3.685 6.541 -4.263 1.00 86.94 149 VAL A C 1
ATOM 1120 O O . VAL A 1 149 ? 4.159 6.570 -5.398 1.00 86.94 149 VAL A O 1
ATOM 1123 N N . VAL A 1 150 ? 2.370 6.615 -4.028 1.00 82.44 150 VAL A N 1
ATOM 1124 C CA . VAL A 1 150 ? 1.369 6.761 -5.102 1.00 82.44 150 VAL A CA 1
ATOM 1125 C C . VAL A 1 150 ? 1.686 7.990 -5.960 1.00 82.44 150 VAL A C 1
ATOM 1127 O O . VAL A 1 150 ? 1.812 7.891 -7.183 1.00 82.44 150 VAL A O 1
ATOM 1130 N N . GLU A 1 151 ? 1.929 9.133 -5.321 1.00 82.25 151 GLU A N 1
ATOM 1131 C CA . GLU A 1 151 ? 2.156 10.401 -6.017 1.00 82.25 151 GLU A CA 1
ATOM 1132 C C . GLU A 1 151 ? 3.478 10.412 -6.775 1.00 82.25 151 GLU A C 1
ATOM 1134 O O . GLU A 1 151 ? 3.570 10.987 -7.862 1.00 82.25 151 GLU A O 1
ATOM 1139 N N . ARG A 1 152 ? 4.505 9.761 -6.226 1.00 85.56 152 ARG A N 1
ATOM 1140 C CA . ARG A 1 152 ? 5.779 9.540 -6.907 1.00 85.56 152 ARG A CA 1
ATOM 1141 C C . ARG A 1 152 ? 5.591 8.664 -8.142 1.00 85.56 152 ARG A C 1
ATOM 1143 O O . ARG A 1 152 ? 6.038 9.053 -9.217 1.00 85.56 152 ARG A O 1
ATOM 1150 N N . THR A 1 153 ? 4.930 7.517 -8.006 1.00 84.00 153 THR A N 1
ATOM 1151 C CA . THR A 1 153 ? 4.714 6.567 -9.105 1.00 84.00 153 THR A CA 1
ATOM 1152 C C . THR A 1 153 ? 3.987 7.232 -10.275 1.00 84.00 153 THR A C 1
ATOM 1154 O O . THR A 1 153 ? 4.408 7.074 -11.423 1.00 84.00 153 THR A O 1
ATOM 1157 N N . ARG A 1 154 ? 2.981 8.076 -10.000 1.00 80.31 154 ARG A N 1
ATOM 1158 C CA . ARG A 1 154 ? 2.247 8.850 -11.023 1.00 80.31 154 ARG A CA 1
ATOM 1159 C C . ARG A 1 154 ? 3.126 9.781 -11.858 1.00 80.31 154 ARG A C 1
ATOM 1161 O O . ARG A 1 154 ? 2.751 10.118 -12.973 1.00 80.31 154 ARG A O 1
ATOM 1168 N N . ARG A 1 155 ? 4.282 10.221 -11.349 1.00 81.00 155 ARG A N 1
ATOM 1169 C CA . ARG A 1 155 ? 5.195 11.103 -12.102 1.00 81.00 155 ARG A CA 1
ATOM 1170 C C . ARG A 1 155 ? 6.009 10.359 -13.152 1.00 81.00 155 ARG A C 1
ATOM 1172 O O . ARG A 1 155 ? 6.498 10.989 -14.084 1.00 81.00 155 ARG A O 1
ATOM 1179 N N . PHE A 1 156 ? 6.206 9.056 -12.974 1.00 79.38 156 PHE A N 1
ATOM 1180 C CA . PHE A 1 156 ? 7.148 8.270 -13.776 1.00 79.38 156 PHE A CA 1
ATOM 1181 C C . PHE A 1 156 ? 6.467 7.296 -14.732 1.00 79.38 156 PHE A C 1
ATOM 1183 O O . PHE A 1 156 ? 7.144 6.673 -15.545 1.00 79.38 156 PHE A O 1
ATOM 1190 N N . THR A 1 157 ? 5.145 7.181 -14.648 1.00 70.12 157 THR A N 1
ATOM 1191 C CA . THR A 1 157 ? 4.361 6.158 -15.335 1.00 70.12 157 THR A CA 1
ATOM 1192 C C . THR A 1 157 ? 3.133 6.758 -16.006 1.00 70.12 157 THR A C 1
ATOM 1194 O O . THR A 1 157 ? 2.649 7.818 -15.613 1.00 70.12 157 THR A O 1
ATOM 1197 N N . GLY A 1 158 ? 2.588 6.042 -16.989 1.00 69.00 158 GLY A N 1
ATOM 1198 C CA . GLY A 1 158 ? 1.280 6.340 -17.579 1.00 69.00 158 GLY A CA 1
ATOM 1199 C C . GLY A 1 158 ? 0.093 5.806 -16.766 1.00 69.00 158 GLY A C 1
ATOM 1200 O O . GLY A 1 158 ? -1.005 5.708 -17.312 1.00 69.00 158 GLY A O 1
ATOM 1201 N N . PHE A 1 159 ? 0.283 5.408 -15.497 1.00 69.06 159 PHE A N 1
ATOM 1202 C CA . PHE A 1 159 ? -0.795 4.819 -14.700 1.00 69.06 159 PHE A CA 1
ATOM 1203 C C . PHE A 1 159 ? -1.944 5.817 -14.505 1.00 69.06 159 PHE A C 1
ATOM 1205 O O . PHE A 1 159 ? -1.764 6.955 -14.067 1.00 69.06 159 PHE A O 1
ATOM 1212 N N . THR A 1 160 ? -3.162 5.354 -14.783 1.00 63.25 160 THR A N 1
ATOM 1213 C CA . THR A 1 160 ? -4.383 6.100 -14.471 1.00 63.25 160 THR A CA 1
ATOM 1214 C C . THR A 1 160 ? -4.729 5.891 -13.003 1.00 63.25 160 THR A C 1
ATOM 1216 O O . THR A 1 160 ? -4.975 4.760 -12.578 1.00 63.25 160 THR A O 1
ATOM 1219 N N . LEU A 1 161 ? -4.773 6.974 -12.219 1.00 55.44 161 LEU A N 1
ATOM 1220 C CA . LEU A 1 161 ? -5.213 6.880 -10.829 1.00 55.44 161 LEU A CA 1
ATOM 1221 C C . LEU A 1 161 ? -6.693 6.498 -10.790 1.00 55.44 161 LEU A C 1
ATOM 1223 O O . LEU A 1 161 ? -7.547 7.246 -11.263 1.00 55.44 161 LEU A O 1
ATOM 1227 N N . CYS A 1 162 ? -6.972 5.359 -10.170 1.00 46.38 162 CYS A N 1
ATOM 1228 C CA . CYS A 1 162 ? -8.321 4.913 -9.866 1.00 46.38 162 CYS A CA 1
ATOM 1229 C C . CYS A 1 162 ? -8.586 5.145 -8.374 1.00 46.38 162 CYS A C 1
ATOM 1231 O O . CYS A 1 162 ? -7.737 4.835 -7.540 1.00 46.38 162 CYS A O 1
ATOM 1233 N N . GLY A 1 163 ? -9.752 5.694 -8.030 1.00 41.88 163 GLY A N 1
ATOM 1234 C CA . GLY A 1 163 ? -10.185 5.766 -6.636 1.00 41.88 163 GLY A CA 1
ATOM 1235 C C . GLY A 1 163 ? -10.525 4.372 -6.109 1.00 41.88 163 GLY A C 1
ATOM 1236 O O . GLY A 1 163 ? -11.111 3.566 -6.830 1.00 41.88 163 GLY A O 1
ATOM 1237 N N . PHE A 1 164 ? -10.178 4.090 -4.855 1.00 54.59 164 PHE A N 1
ATOM 1238 C CA . PHE A 1 164 ? -10.668 2.901 -4.166 1.00 54.59 164 PHE A CA 1
ATOM 1239 C C . PHE A 1 164 ? -12.029 3.212 -3.543 1.00 54.59 164 PHE A C 1
ATOM 1241 O O . PHE A 1 164 ? -12.147 4.117 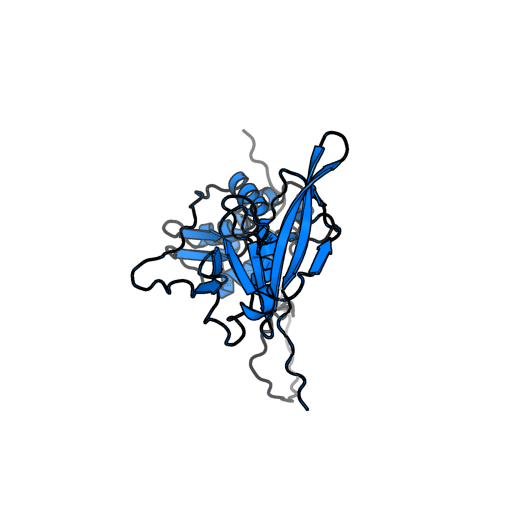-2.717 1.00 54.59 164 PHE A O 1
ATOM 1248 N N . VAL A 1 165 ? -13.055 2.460 -3.935 1.00 45.78 165 VAL A N 1
ATOM 1249 C CA . VAL A 1 165 ? -14.385 2.515 -3.325 1.00 45.78 165 VAL A CA 1
ATOM 1250 C C . VAL A 1 165 ? -14.610 1.183 -2.633 1.00 45.78 165 VAL A C 1
ATOM 1252 O O . VAL A 1 165 ? -14.565 0.135 -3.272 1.00 45.78 165 VAL A O 1
ATOM 1255 N N . ARG A 1 166 ? -14.829 1.213 -1.319 1.00 47.72 166 ARG A N 1
ATOM 1256 C CA . ARG A 1 166 ? -15.206 0.013 -0.573 1.00 47.72 166 ARG A CA 1
ATOM 1257 C C . ARG A 1 166 ? -16.626 -0.388 -0.983 1.00 47.72 166 ARG A C 1
ATOM 1259 O O . ARG A 1 166 ? -17.534 0.434 -0.885 1.00 47.72 166 ARG A O 1
ATOM 1266 N N . ASP A 1 167 ? -16.809 -1.628 -1.429 1.00 47.91 167 ASP A N 1
ATOM 1267 C CA . ASP A 1 167 ? -18.137 -2.177 -1.712 1.00 47.91 167 ASP A CA 1
ATOM 1268 C C . ASP A 1 167 ? -18.921 -2.371 -0.401 1.00 47.91 167 ASP A C 1
ATOM 1270 O O . ASP A 1 167 ? -18.431 -2.998 0.541 1.00 47.91 167 ASP A O 1
ATOM 1274 N N . LEU A 1 168 ? -20.126 -1.799 -0.351 1.00 55.97 168 LEU A N 1
ATOM 1275 C CA . LEU A 1 168 ? -21.092 -1.906 0.746 1.00 55.97 168 LEU A CA 1
ATOM 1276 C C . LEU A 1 168 ? -22.414 -2.570 0.283 1.00 55.97 168 LEU A C 1
ATOM 1278 O O . LEU A 1 168 ? -23.457 -2.334 0.888 1.00 55.97 168 LEU A O 1
ATOM 1282 N N . GLY A 1 169 ? -22.392 -3.379 -0.786 1.00 58.91 169 GLY A N 1
ATOM 1283 C CA . GLY A 1 169 ? -23.559 -4.056 -1.375 1.00 58.91 169 GLY A CA 1
ATOM 1284 C C . GLY A 1 169 ? -24.263 -5.096 -0.483 1.00 58.91 169 GLY A C 1
ATOM 1285 O O . GLY A 1 169 ? -24.040 -5.180 0.713 1.00 58.91 169 GLY A O 1
ATOM 1286 N N . ALA A 1 170 ? -25.135 -5.942 -1.046 1.00 61.22 170 ALA A N 1
ATOM 1287 C CA . ALA A 1 170 ? -25.969 -6.881 -0.264 1.00 61.22 170 ALA A CA 1
ATOM 1288 C C . ALA A 1 170 ? -25.182 -7.948 0.533 1.00 61.22 170 ALA A C 1
ATOM 1290 O O . ALA A 1 170 ? -25.701 -8.512 1.493 1.00 61.22 170 ALA A O 1
ATOM 1291 N N . ALA A 1 171 ? -23.935 -8.219 0.136 1.00 54.94 171 ALA A N 1
ATOM 1292 C CA . ALA A 1 171 ? -22.990 -9.063 0.871 1.00 54.94 171 ALA A CA 1
ATOM 1293 C C . ALA A 1 171 ? -22.072 -8.256 1.806 1.00 54.94 171 ALA A C 1
ATOM 1295 O O . ALA A 1 171 ? -21.166 -8.822 2.426 1.00 54.94 171 ALA A O 1
ATOM 1296 N N . ALA A 1 172 ? -22.280 -6.940 1.904 1.00 60.38 172 ALA A N 1
ATOM 1297 C CA . ALA A 1 172 ? -21.604 -6.130 2.888 1.00 60.38 172 ALA A CA 1
ATOM 1298 C C . ALA A 1 172 ? -21.973 -6.650 4.256 1.00 60.38 172 ALA A C 1
ATOM 1300 O O . ALA A 1 172 ? -23.139 -6.772 4.630 1.00 60.38 172 ALA A O 1
ATOM 1301 N N . ARG A 1 173 ? -20.934 -6.964 5.008 1.00 57.50 173 ARG A N 1
ATOM 1302 C CA . ARG A 1 173 ? -21.086 -7.182 6.427 1.00 57.50 173 ARG A CA 1
ATOM 1303 C C . ARG A 1 173 ? -21.305 -5.787 6.995 1.00 57.50 173 ARG A C 1
ATOM 1305 O O . ARG A 1 173 ? -20.378 -4.981 6.880 1.00 57.50 173 ARG A O 1
ATOM 1312 N N . PRO A 1 174 ? -22.504 -5.455 7.514 1.00 65.88 174 PRO A N 1
ATOM 1313 C CA . PRO A 1 174 ? -22.652 -4.203 8.230 1.00 65.88 174 PRO A CA 1
ATOM 1314 C C . PRO A 1 174 ? -21.577 -4.217 9.306 1.00 65.88 174 PRO A C 1
ATOM 1316 O O . PRO A 1 174 ? -21.472 -5.199 10.044 1.00 65.88 174 PRO A O 1
ATOM 1319 N N . THR A 1 175 ? -20.733 -3.187 9.314 1.00 74.75 175 THR A N 1
ATOM 1320 C CA . THR A 1 175 ? -19.711 -3.021 10.341 1.00 74.75 175 THR A CA 1
ATOM 1321 C C . THR A 1 175 ? -20.416 -3.166 11.684 1.00 74.75 175 THR A C 1
ATOM 1323 O O . THR A 1 175 ? -21.281 -2.336 11.970 1.00 74.75 175 THR A O 1
ATOM 1326 N N . PRO A 1 176 ? -20.133 -4.210 12.483 1.00 84.94 176 PRO A N 1
ATOM 1327 C CA . PRO A 1 176 ? -20.846 -4.401 13.728 1.00 84.94 176 PRO A CA 1
ATOM 1328 C C . PRO A 1 176 ? -20.651 -3.184 14.625 1.00 84.94 176 PRO A C 1
ATOM 1330 O O . PRO A 1 176 ? -19.537 -2.663 14.744 1.00 84.94 176 PRO A O 1
ATOM 1333 N N . THR A 1 177 ? -21.741 -2.717 15.224 1.00 86.56 177 THR A N 1
ATOM 1334 C CA . THR A 1 177 ? -21.740 -1.524 16.065 1.00 86.56 177 THR A CA 1
ATOM 1335 C C . THR A 1 177 ? -22.193 -1.848 17.476 1.00 86.56 177 THR A C 1
ATOM 1337 O O . THR A 1 177 ? -23.041 -2.714 17.685 1.00 86.56 177 THR A O 1
ATOM 1340 N N . VAL A 1 178 ? -21.632 -1.133 18.445 1.00 89.31 178 VAL A N 1
ATOM 1341 C CA . VAL A 1 178 ? -22.114 -1.096 19.825 1.00 89.31 178 VAL A CA 1
ATOM 1342 C C . VAL A 1 178 ? -22.417 0.347 20.164 1.00 89.31 178 VAL A C 1
ATOM 1344 O O . VAL A 1 178 ? -21.524 1.196 20.126 1.00 89.31 178 VAL A O 1
ATOM 1347 N N . ASP A 1 179 ? -23.678 0.613 20.468 1.00 89.62 179 ASP A N 1
ATOM 1348 C CA . ASP A 1 179 ? -24.102 1.909 20.971 1.00 89.62 179 ASP A CA 1
ATOM 1349 C C . ASP A 1 179 ? -23.762 2.000 22.458 1.00 89.62 179 ASP A C 1
ATOM 1351 O O . ASP A 1 179 ? -23.950 1.043 23.207 1.00 89.62 179 ASP A O 1
ATOM 1355 N N . LEU A 1 180 ? -23.252 3.157 22.866 1.00 87.06 180 LEU A N 1
ATOM 1356 C CA . LEU A 1 180 ? -22.984 3.504 24.256 1.00 87.06 180 LEU A CA 1
ATOM 1357 C C . LEU A 1 180 ? -23.708 4.814 24.583 1.00 87.06 180 LEU A C 1
ATOM 1359 O O . LEU A 1 180 ? -23.949 5.642 23.694 1.00 87.06 180 LEU A O 1
ATOM 1363 N N . ALA A 1 181 ? -23.999 5.044 25.863 1.00 87.00 181 ALA A N 1
ATOM 1364 C CA . ALA A 1 181 ? -24.669 6.247 26.351 1.00 87.00 181 ALA A CA 1
ATOM 1365 C C . ALA A 1 181 ? -25.961 6.567 25.582 1.00 87.00 181 ALA A C 1
ATOM 1367 O O . ALA A 1 181 ? -26.109 7.666 25.042 1.00 87.00 181 ALA A O 1
ATOM 1368 N N . ASP A 1 182 ? -26.868 5.593 25.493 1.00 85.25 182 ASP A N 1
ATOM 1369 C CA . ASP A 1 182 ? -28.152 5.726 24.792 1.00 85.25 182 ASP A CA 1
ATOM 1370 C C . ASP A 1 182 ? -27.995 6.215 23.335 1.00 85.25 182 ASP A C 1
ATOM 1372 O O . ASP A 1 182 ? -28.759 7.049 22.845 1.00 85.25 182 ASP A O 1
ATOM 1376 N N . GLY A 1 183 ? -26.950 5.739 22.646 1.00 84.00 183 GLY A N 1
ATOM 1377 C CA . GLY A 1 183 ? -26.660 6.072 21.247 1.00 84.00 183 GLY A CA 1
ATOM 1378 C C . GLY A 1 183 ? -25.936 7.405 21.037 1.00 84.00 183 GLY A C 1
ATOM 1379 O O . GLY A 1 183 ? -25.745 7.835 19.899 1.00 84.00 183 GLY A O 1
ATOM 1380 N N . GLN A 1 184 ? -25.495 8.083 22.103 1.00 86.62 184 GLN A N 1
ATOM 1381 C CA . GLN A 1 184 ? -24.682 9.298 21.959 1.00 86.62 184 GLN A CA 1
ATOM 1382 C C . GLN A 1 184 ? -23.274 9.010 21.428 1.00 86.62 184 GLN A C 1
ATOM 1384 O O . GLN A 1 184 ? -22.657 9.903 20.829 1.00 86.62 184 GLN A O 1
ATOM 1389 N N . LEU A 1 185 ? -22.780 7.792 21.659 1.00 87.69 185 LEU A N 1
ATOM 1390 C CA . LEU A 1 185 ? -21.519 7.265 21.154 1.00 87.69 185 LEU A CA 1
ATOM 1391 C C . LEU A 1 185 ? -21.758 5.915 20.473 1.00 87.69 185 LEU A C 1
ATOM 1393 O O . LEU A 1 185 ? -22.627 5.152 20.884 1.00 87.69 185 LEU A O 1
ATOM 1397 N N . GLN A 1 186 ? -20.944 5.606 19.468 1.00 88.88 186 GLN A N 1
ATOM 1398 C CA . GLN A 1 186 ? -20.993 4.335 18.760 1.00 88.88 186 GLN A CA 1
ATOM 1399 C C . GLN A 1 186 ? -19.580 3.799 18.527 1.00 88.88 186 GLN A C 1
ATOM 1401 O O . GLN A 1 186 ? -18.740 4.471 17.927 1.00 88.88 186 GLN A O 1
ATOM 1406 N N . LEU A 1 187 ? -19.324 2.573 18.979 1.00 88.69 187 LEU A N 1
ATOM 1407 C CA . LEU A 1 187 ? -18.138 1.799 18.625 1.00 88.69 187 LEU A CA 1
ATOM 1408 C C . LEU A 1 187 ? -18.434 0.983 17.367 1.00 88.69 187 LEU A C 1
ATOM 1410 O O . LEU A 1 187 ? -19.444 0.291 17.311 1.00 88.69 187 LEU A O 1
ATOM 1414 N N . ARG A 1 188 ? -17.556 1.040 16.367 1.00 87.06 188 ARG A N 1
ATOM 1415 C CA . ARG A 1 188 ? -17.686 0.331 15.089 1.00 87.06 188 ARG A CA 1
ATOM 1416 C C . ARG A 1 188 ? -16.499 -0.602 14.866 1.00 87.06 188 ARG A C 1
ATOM 1418 O O . ARG A 1 188 ? -15.353 -0.151 14.852 1.00 87.06 188 ARG A O 1
ATOM 1425 N N . PHE A 1 189 ? -16.763 -1.886 14.668 1.00 83.69 189 PHE A N 1
ATOM 1426 C CA . PHE A 1 189 ? -15.744 -2.926 14.519 1.00 83.69 189 PHE A CA 1
ATOM 1427 C C . PHE A 1 189 ? -15.523 -3.235 13.039 1.00 83.69 189 PHE A C 1
ATOM 1429 O O . PHE A 1 189 ? -16.236 -4.032 12.444 1.00 83.69 189 PHE A O 1
ATOM 1436 N N . GLU A 1 190 ? -14.558 -2.554 12.420 1.00 71.31 190 GLU A N 1
ATOM 1437 C CA . GLU A 1 190 ? -14.253 -2.729 10.990 1.00 71.31 190 GLU A CA 1
ATOM 1438 C C . GLU A 1 190 ? -13.667 -4.120 10.678 1.00 71.31 190 GLU A C 1
ATOM 1440 O O . GLU A 1 190 ? -13.853 -4.620 9.571 1.00 71.31 190 GLU A O 1
ATOM 1445 N N . ASP A 1 191 ? -13.055 -4.769 11.675 1.00 66.88 191 ASP A N 1
ATOM 1446 C CA . ASP A 1 191 ? -12.453 -6.097 11.566 1.00 66.88 191 ASP A CA 1
ATOM 1447 C C . ASP A 1 191 ? -13.115 -7.092 12.535 1.00 66.88 191 ASP A C 1
ATOM 1449 O O . ASP A 1 191 ? -12.809 -7.142 13.726 1.00 66.88 191 ASP A O 1
ATOM 1453 N N . GLY A 1 192 ? -14.002 -7.939 12.007 1.00 66.94 192 GLY A N 1
ATOM 1454 C CA . GLY A 1 192 ? -14.550 -9.086 12.740 1.00 66.94 192 GLY A CA 1
ATOM 1455 C C . GLY A 1 192 ? -15.766 -8.787 13.636 1.00 66.94 192 GLY A C 1
ATOM 1456 O O . GLY A 1 192 ? -16.421 -7.756 13.490 1.00 66.94 192 GLY A O 1
ATOM 1457 N N . PRO A 1 193 ? -16.158 -9.744 14.500 1.00 76.56 193 PRO A N 1
ATOM 1458 C CA . PRO A 1 193 ? -17.336 -9.613 15.354 1.00 76.56 193 PRO A CA 1
ATOM 1459 C C . PRO A 1 193 ? -17.094 -8.666 16.537 1.00 76.56 193 PRO A C 1
ATOM 1461 O O . PRO A 1 193 ? -15.961 -8.456 16.963 1.00 76.56 193 PRO A O 1
ATOM 1464 N N . VAL A 1 194 ? -18.185 -8.163 17.123 1.00 80.94 194 VAL A N 1
ATOM 1465 C CA . VAL A 1 194 ? -18.152 -7.403 18.381 1.00 80.94 194 VAL A CA 1
ATOM 1466 C C . VAL A 1 194 ? -17.546 -8.273 19.496 1.00 80.94 194 VAL A C 1
ATOM 1468 O O . VAL A 1 194 ? -18.076 -9.353 19.772 1.00 80.94 194 VAL A O 1
ATOM 1471 N N . PRO A 1 195 ? -16.468 -7.833 20.171 1.00 78.94 195 PRO A N 1
ATOM 1472 C CA . PRO A 1 195 ? -15.950 -8.514 21.351 1.00 78.94 195 PRO A CA 1
ATOM 1473 C C . PRO A 1 195 ? -16.996 -8.552 22.469 1.00 78.94 195 PRO A C 1
ATOM 1475 O O . PRO A 1 195 ? -17.678 -7.560 22.710 1.00 78.94 195 PRO A O 1
ATOM 1478 N N . ALA A 1 196 ? -17.062 -9.643 23.239 1.00 76.88 196 ALA A N 1
ATOM 1479 C CA . ALA A 1 196 ? -17.955 -9.728 24.405 1.00 76.88 196 ALA A CA 1
ATOM 1480 C C . ALA A 1 196 ? -17.718 -8.595 25.430 1.00 76.88 196 ALA A C 1
ATOM 1482 O O . ALA A 1 196 ? -18.620 -8.216 26.166 1.00 76.88 196 ALA A O 1
ATOM 1483 N N . SER A 1 197 ? -16.511 -8.024 25.442 1.00 70.00 197 SER A N 1
ATOM 1484 C CA . SER A 1 197 ? -16.106 -6.896 26.284 1.00 70.00 197 SER A CA 1
ATOM 1485 C C . SER A 1 197 ? -16.512 -5.511 25.756 1.00 70.00 197 SER A C 1
ATOM 1487 O O . SER A 1 197 ? -16.066 -4.517 26.321 1.00 70.00 197 SER A O 1
ATOM 1489 N N . ALA A 1 198 ? -17.273 -5.414 24.661 1.00 66.62 198 ALA A N 1
ATOM 1490 C CA . ALA A 1 198 ? -17.588 -4.141 24.003 1.00 66.62 198 ALA A CA 1
ATOM 1491 C C . ALA A 1 198 ? -18.726 -3.336 24.641 1.00 66.62 198 ALA A C 1
ATOM 1493 O O . ALA A 1 198 ? -18.794 -2.131 24.409 1.00 66.62 198 ALA A O 1
ATOM 1494 N N . GLY A 1 199 ? -19.578 -3.962 25.461 1.00 68.25 199 GLY A N 1
ATOM 1495 C CA . GLY A 1 199 ? -20.540 -3.249 26.305 1.00 68.25 199 GLY A CA 1
ATOM 1496 C C . GLY A 1 199 ? -19.799 -2.515 27.420 1.00 68.25 199 GLY A C 1
ATOM 1497 O O . GLY A 1 199 ? -19.526 -3.097 28.464 1.00 68.25 199 GLY A O 1
ATOM 1498 N N . ALA A 1 200 ? -19.409 -1.269 27.162 1.00 68.62 200 ALA A N 1
ATOM 1499 C CA . ALA A 1 200 ? -18.546 -0.475 28.035 1.00 68.62 200 ALA A CA 1
ATOM 1500 C C . ALA A 1 200 ? -19.274 0.730 28.662 1.00 68.62 200 ALA A C 1
ATOM 1502 O O . ALA A 1 200 ? -18.634 1.702 29.059 1.00 68.62 200 ALA A O 1
ATOM 1503 N N . ASP A 1 201 ? -20.606 0.690 28.769 1.00 80.31 201 ASP A N 1
ATOM 1504 C CA . ASP A 1 201 ? -21.387 1.747 29.429 1.00 80.31 201 ASP A CA 1
ATOM 1505 C C . ASP A 1 201 ? -20.976 1.944 30.893 1.00 80.31 201 ASP A C 1
ATOM 1507 O O . ASP A 1 201 ? -20.853 3.077 31.357 1.00 80.31 201 ASP A O 1
ATOM 1511 N N . ASP A 1 202 ? -20.630 0.867 31.599 1.00 78.94 202 ASP A N 1
ATOM 1512 C CA . ASP A 1 202 ? -20.097 0.959 32.962 1.00 78.94 202 ASP A CA 1
ATOM 1513 C C . ASP A 1 202 ? -18.778 1.747 33.023 1.00 78.94 202 ASP A C 1
ATOM 1515 O O . ASP A 1 202 ? -18.503 2.440 34.008 1.00 78.94 202 ASP A O 1
ATOM 1519 N N . ALA A 1 203 ? -17.971 1.703 31.957 1.00 82.25 203 ALA A N 1
ATOM 1520 C CA . ALA A 1 203 ? -16.736 2.475 31.856 1.00 82.25 203 ALA A CA 1
ATOM 1521 C C . ALA A 1 203 ? -16.990 3.981 31.686 1.00 82.25 203 ALA A C 1
ATOM 1523 O O . ALA A 1 203 ? -16.134 4.801 32.023 1.00 82.25 203 ALA A O 1
ATOM 1524 N N . LEU A 1 204 ? -18.175 4.368 31.204 1.00 83.81 204 LEU A N 1
ATOM 1525 C CA . LEU A 1 204 ? -18.587 5.769 31.113 1.00 83.81 204 LEU A CA 1
ATOM 1526 C C . LEU A 1 204 ? -18.969 6.367 32.471 1.00 83.81 204 LEU A C 1
ATOM 1528 O O . LEU A 1 204 ? -18.985 7.591 32.610 1.00 83.81 204 LEU A O 1
ATOM 1532 N N . VAL A 1 205 ? -19.275 5.527 33.465 1.00 81.88 205 VAL A N 1
ATOM 1533 C CA . VAL A 1 205 ? -19.583 5.958 34.838 1.00 81.88 205 VAL A CA 1
ATOM 1534 C C . VAL A 1 205 ? -18.304 6.289 35.611 1.00 81.88 205 VAL A C 1
ATOM 1536 O O . VAL A 1 205 ? -18.309 7.160 36.484 1.00 81.88 205 VAL A O 1
ATOM 1539 N N . ALA A 1 206 ? -17.203 5.599 35.310 1.00 76.62 206 ALA A N 1
ATOM 1540 C CA . ALA A 1 206 ? -15.919 5.832 35.955 1.00 76.62 206 ALA A CA 1
ATOM 1541 C C . ALA A 1 206 ? -15.269 7.154 35.492 1.00 76.62 206 ALA A C 1
ATOM 1543 O O . ALA A 1 206 ? -15.481 7.595 34.358 1.00 76.62 206 ALA A O 1
ATOM 1544 N N . PRO A 1 207 ? -14.437 7.795 36.338 1.00 75.81 207 PRO A N 1
ATOM 1545 C CA . PRO A 1 207 ? -13.644 8.943 35.915 1.00 75.81 207 PRO A CA 1
ATOM 1546 C C . PRO A 1 207 ? -12.751 8.588 34.719 1.00 75.81 207 PRO A C 1
ATOM 1548 O O . PRO A 1 207 ? -11.987 7.625 34.768 1.00 75.81 207 PRO A O 1
ATOM 1551 N N . ARG A 1 208 ? -12.826 9.393 33.655 1.00 84.81 208 ARG A N 1
ATOM 1552 C CA . ARG A 1 208 ? -11.979 9.249 32.465 1.00 84.81 208 ARG A CA 1
ATOM 1553 C C . ARG A 1 208 ? -10.530 9.606 32.789 1.00 84.81 208 ARG A C 1
ATOM 1555 O O . ARG A 1 208 ? -10.268 10.658 33.374 1.00 84.81 208 ARG A O 1
ATOM 1562 N N . CYS A 1 209 ? -9.593 8.780 32.336 1.00 84.88 209 CYS A N 1
ATOM 1563 C CA . CYS A 1 209 ? -8.174 9.116 32.328 1.00 84.88 209 CYS A CA 1
ATOM 1564 C C . CYS A 1 209 ? -7.800 9.768 30.991 1.00 84.88 209 CYS A C 1
ATOM 1566 O O . CYS A 1 209 ? -8.230 9.321 29.926 1.00 84.88 209 CYS A O 1
ATOM 1568 N N . GLU A 1 210 ? -6.991 10.825 31.028 1.00 86.50 210 GLU A N 1
ATOM 1569 C CA . GLU A 1 210 ? -6.460 11.467 29.826 1.00 86.50 210 GLU A CA 1
ATOM 1570 C C . GLU A 1 210 ? -4.939 11.492 29.882 1.00 86.50 210 GLU A C 1
ATOM 1572 O O . GLU A 1 210 ? -4.346 12.018 30.823 1.00 86.50 210 GLU A O 1
ATOM 1577 N N . VAL A 1 211 ? -4.308 10.944 28.846 1.00 84.75 211 VAL A N 1
ATOM 1578 C CA . VAL A 1 211 ? -2.856 10.842 28.744 1.00 84.75 211 VAL A CA 1
ATOM 1579 C C . VAL A 1 211 ? -2.393 11.602 27.500 1.00 84.75 211 VAL A C 1
ATOM 1581 O O . VAL A 1 211 ? -2.672 11.191 26.365 1.00 84.75 211 VAL A O 1
ATOM 1584 N N . PRO A 1 212 ? -1.674 12.728 27.663 1.00 81.06 212 PRO A N 1
ATOM 1585 C CA . PRO A 1 212 ? -1.015 13.387 26.549 1.00 81.06 212 PRO A CA 1
ATOM 1586 C C . PRO A 1 212 ? 0.007 12.437 25.929 1.00 81.06 212 PRO A C 1
ATOM 1588 O O . PRO A 1 212 ? 0.914 11.966 26.606 1.00 81.06 212 PRO A O 1
ATOM 1591 N N . THR A 1 213 ? -0.091 12.197 24.623 1.00 79.69 213 THR A N 1
ATOM 1592 C CA . THR A 1 213 ? 0.865 11.305 23.939 1.00 79.69 213 THR A CA 1
ATOM 1593 C C . THR A 1 213 ? 2.255 11.931 23.788 1.00 79.69 213 THR A C 1
ATOM 1595 O O . THR A 1 213 ? 3.195 11.265 23.375 1.00 79.69 213 THR A O 1
ATOM 1598 N N . GLY A 1 214 ? 2.383 13.241 24.041 1.00 79.44 214 GLY A N 1
ATOM 1599 C CA . GLY A 1 214 ? 3.586 14.025 23.743 1.00 79.44 214 GLY A CA 1
ATOM 1600 C C . GLY A 1 214 ? 3.785 14.314 22.249 1.00 79.44 214 GLY A C 1
ATOM 1601 O O . GLY A 1 214 ? 4.563 15.199 21.900 1.00 79.44 214 GLY A O 1
ATOM 1602 N N . VAL A 1 215 ? 3.038 13.647 21.366 1.00 79.19 215 VAL A N 1
ATOM 1603 C CA . VAL A 1 215 ? 3.164 13.783 19.915 1.00 79.19 215 VAL A CA 1
ATOM 1604 C C . VAL A 1 215 ? 2.432 15.037 19.434 1.00 79.19 215 VAL A C 1
ATOM 1606 O O . VAL A 1 215 ? 1.252 15.260 19.719 1.00 79.19 215 VAL A O 1
ATOM 1609 N N . THR A 1 216 ? 3.158 15.884 18.704 1.00 79.69 216 THR A N 1
ATOM 1610 C CA . THR A 1 216 ? 2.623 17.071 18.032 1.00 79.69 216 THR A CA 1
ATOM 1611 C C . THR A 1 216 ? 2.871 16.930 16.541 1.00 79.69 216 THR A C 1
ATOM 1613 O O . THR A 1 216 ? 4.003 16.731 16.123 1.00 79.69 216 THR A O 1
ATOM 1616 N N . VAL A 1 217 ? 1.808 17.062 15.762 1.00 70.19 217 VAL A N 1
ATOM 1617 C CA . VAL A 1 217 ? 1.786 16.875 14.312 1.00 70.19 217 VAL A CA 1
ATOM 1618 C C . VAL A 1 217 ? 1.444 18.204 13.651 1.00 70.19 217 VAL A C 1
ATOM 1620 O O . VAL A 1 217 ? 0.601 18.969 14.149 1.00 70.19 217 VAL A O 1
ATOM 1623 N N . ALA A 1 218 ? 2.113 18.525 12.546 1.00 73.62 218 ALA A N 1
ATOM 1624 C CA . ALA A 1 218 ? 1.871 19.779 11.846 1.00 73.62 218 ALA A CA 1
ATOM 1625 C C . ALA A 1 218 ? 0.451 19.812 11.251 1.00 73.62 218 ALA A C 1
ATOM 1627 O O . ALA A 1 218 ? -0.126 18.794 10.884 1.00 73.62 218 ALA A O 1
ATOM 1628 N N . GLY A 1 219 ? -0.152 20.998 11.124 1.00 63.91 219 GLY A N 1
ATOM 1629 C CA . GLY A 1 219 ? -1.560 21.118 10.720 1.00 63.91 219 GLY A CA 1
ATOM 1630 C C . GLY A 1 219 ? -1.924 20.572 9.328 1.00 63.91 219 GLY A C 1
ATOM 1631 O O . GLY A 1 219 ? -3.115 20.467 9.039 1.00 63.91 219 GLY A O 1
ATOM 1632 N N . GLN A 1 220 ? -0.944 20.269 8.473 1.00 58.97 220 GLN A N 1
ATOM 1633 C CA . GLN A 1 220 ? -1.116 19.709 7.119 1.00 58.97 220 GLN A CA 1
ATOM 1634 C C . GLN A 1 220 ? -0.530 18.296 6.978 1.00 58.97 220 GLN A C 1
ATOM 1636 O O . GLN A 1 220 ? -0.507 17.744 5.885 1.00 58.97 220 GLN A O 1
ATOM 1641 N N . GLU A 1 221 ? -0.027 17.728 8.067 1.00 57.50 221 GLU A N 1
ATOM 1642 C CA . GLU A 1 221 ? 0.582 16.408 8.079 1.00 57.50 221 GLU A CA 1
ATOM 1643 C C . GLU A 1 221 ? -0.499 15.337 8.274 1.00 57.50 221 GLU A C 1
ATOM 1645 O O . GLU A 1 221 ? -1.435 15.507 9.063 1.00 57.50 221 GLU A O 1
ATOM 1650 N N . SER A 1 222 ? -0.408 14.272 7.476 1.00 58.00 222 SER A N 1
ATOM 1651 C CA . SER A 1 222 ? -1.407 13.204 7.440 1.00 58.00 222 SER A CA 1
ATOM 1652 C C . SER A 1 222 ? -1.289 12.302 8.665 1.00 58.00 222 SER A C 1
ATOM 1654 O O . SER A 1 222 ? -0.189 11.939 9.070 1.00 58.00 222 SER A O 1
ATOM 1656 N N . PHE A 1 223 ? -2.434 11.905 9.220 1.00 64.38 223 PHE A N 1
ATOM 1657 C CA . PHE A 1 223 ? -2.518 10.947 10.324 1.00 64.38 223 PHE A CA 1
ATOM 1658 C C . PHE A 1 223 ? -2.882 9.531 9.869 1.00 64.38 223 PHE A C 1
ATOM 1660 O O . PHE A 1 223 ? -2.943 8.655 10.717 1.00 64.38 223 PHE A O 1
ATOM 1667 N N . GLU A 1 224 ? -3.122 9.284 8.578 1.00 58.75 224 GLU A N 1
ATOM 1668 C CA . GLU A 1 224 ? -3.772 8.058 8.068 1.00 58.75 224 GLU A CA 1
ATOM 1669 C C . GLU A 1 224 ? -2.990 6.757 8.330 1.00 58.75 224 GLU A C 1
ATOM 1671 O O . GLU A 1 224 ? -3.577 5.683 8.464 1.00 58.75 224 GLU A O 1
ATOM 1676 N N . THR A 1 225 ? -1.666 6.836 8.481 1.00 58.91 225 THR A N 1
ATOM 1677 C CA . THR A 1 225 ? -0.825 5.666 8.781 1.00 58.91 225 THR A CA 1
ATOM 1678 C C . THR A 1 225 ? -1.006 5.156 10.210 1.00 58.91 225 THR A C 1
ATOM 1680 O O . THR A 1 225 ? -0.839 3.964 10.462 1.00 58.91 225 THR A O 1
ATOM 1683 N N . LEU A 1 226 ? -1.378 6.028 11.153 1.00 69.62 226 LEU A N 1
ATOM 1684 C CA . LEU A 1 226 ? -1.560 5.654 12.553 1.00 69.62 226 LEU A CA 1
ATOM 1685 C C . LEU A 1 226 ? -2.829 4.807 12.767 1.00 69.62 226 LEU A C 1
ATOM 1687 O O . LEU A 1 226 ? -2.701 3.736 13.351 1.00 69.62 226 LEU A O 1
ATOM 1691 N N . PRO A 1 227 ? -4.031 5.189 12.286 1.00 68.25 227 PRO A N 1
ATOM 1692 C CA . PRO A 1 227 ? -5.210 4.330 12.315 1.00 68.25 227 PRO A CA 1
ATOM 1693 C C . PRO A 1 227 ? -4.972 2.962 11.685 1.00 68.25 227 PRO A C 1
ATOM 1695 O O . PRO A 1 227 ? -5.417 1.971 12.247 1.00 68.25 227 PRO A O 1
ATOM 1698 N N . LEU A 1 228 ? -4.237 2.892 10.573 1.00 66.25 228 LEU A N 1
ATOM 1699 C CA . LEU A 1 228 ? -3.878 1.623 9.947 1.00 66.25 228 LEU A CA 1
ATOM 1700 C C . LEU A 1 228 ? -2.955 0.775 10.829 1.00 66.25 228 LEU A C 1
ATOM 1702 O O . LEU A 1 228 ? -3.188 -0.421 11.001 1.00 66.25 228 LEU A O 1
ATOM 1706 N N . TYR A 1 229 ? -1.892 1.373 11.371 1.00 67.19 229 TYR A N 1
ATOM 1707 C CA . TYR A 1 229 ? -0.992 0.672 12.280 1.00 67.19 229 TYR A CA 1
ATOM 1708 C C . TYR A 1 229 ? -1.767 0.127 13.484 1.00 67.19 229 TYR A C 1
ATOM 1710 O O . TYR A 1 229 ? -1.636 -1.043 13.826 1.00 67.19 229 TYR A O 1
ATOM 1718 N N . LEU A 1 230 ? -2.629 0.945 14.091 1.00 73.69 230 LEU A N 1
ATOM 1719 C CA . LEU A 1 230 ? -3.462 0.533 15.220 1.00 73.69 230 LEU A CA 1
ATOM 1720 C C . LEU A 1 230 ? -4.434 -0.591 14.823 1.00 73.69 230 LEU A C 1
ATOM 1722 O O . LEU A 1 230 ? -4.535 -1.566 15.561 1.00 73.69 230 LEU A O 1
ATOM 1726 N N . ALA A 1 231 ? -5.069 -0.507 13.649 1.00 70.56 231 ALA A N 1
ATOM 1727 C CA . ALA A 1 231 ? -5.967 -1.543 13.132 1.00 70.56 231 ALA A CA 1
ATOM 1728 C C . ALA A 1 231 ? -5.274 -2.895 12.934 1.00 70.56 231 ALA A C 1
ATOM 1730 O O . ALA A 1 231 ? -5.835 -3.941 13.236 1.00 70.56 231 ALA A O 1
ATOM 1731 N N . THR A 1 232 ? -4.029 -2.875 12.464 1.00 69.25 232 THR A N 1
ATOM 1732 C CA . THR A 1 232 ? -3.280 -4.096 12.129 1.00 69.25 232 THR A CA 1
ATOM 1733 C C . THR A 1 232 ? -2.500 -4.687 13.301 1.00 69.25 232 THR A C 1
ATOM 1735 O O . THR A 1 232 ? -2.074 -5.838 13.222 1.00 69.25 232 THR A O 1
ATOM 1738 N N . THR A 1 233 ? -2.296 -3.932 14.385 1.00 73.12 233 THR A N 1
ATOM 1739 C CA . THR A 1 233 ? -1.443 -4.358 15.511 1.00 73.12 233 THR A CA 1
ATOM 1740 C C . THR A 1 233 ? -2.169 -4.503 16.841 1.00 73.12 233 THR A C 1
ATOM 1742 O O . THR A 1 233 ? -1.644 -5.177 17.729 1.00 73.12 233 THR A O 1
ATOM 1745 N N . LEU A 1 234 ? -3.356 -3.908 17.010 1.00 76.38 234 LEU A N 1
ATOM 1746 C CA . LEU A 1 234 ? -4.087 -3.940 18.275 1.00 76.38 234 LEU A CA 1
ATOM 1747 C C . LEU A 1 234 ? -5.340 -4.824 18.183 1.00 76.38 234 LEU A C 1
ATOM 1749 O O . LEU A 1 234 ? -6.319 -4.446 17.539 1.00 76.38 234 LEU A O 1
ATOM 1753 N N . PRO A 1 235 ? -5.368 -5.975 18.880 1.00 77.38 235 PRO A N 1
ATOM 1754 C CA . PRO A 1 235 ? -6.597 -6.743 19.061 1.00 77.38 235 PRO A CA 1
ATOM 1755 C C . PRO A 1 235 ? -7.678 -5.897 19.740 1.00 77.38 235 PRO A C 1
ATOM 1757 O O . PRO A 1 235 ? -7.395 -5.233 20.734 1.00 77.38 235 PRO A O 1
ATOM 1760 N N . GLY A 1 236 ? -8.914 -5.938 19.236 1.00 78.12 236 GLY A N 1
ATOM 1761 C CA . GLY A 1 236 ? -10.015 -5.119 19.762 1.00 78.12 236 GLY A CA 1
ATOM 1762 C C . GLY A 1 236 ? -10.020 -3.676 19.247 1.00 78.12 236 GLY A C 1
ATOM 1763 O O . GLY A 1 236 ? -10.744 -2.836 19.791 1.00 78.12 236 GLY A O 1
ATOM 1764 N N . PHE A 1 237 ? -9.219 -3.375 18.217 1.00 85.50 237 PHE A N 1
ATOM 1765 C CA . PHE A 1 237 ? -9.308 -2.116 17.490 1.00 85.50 237 PHE A CA 1
ATOM 1766 C C . PHE A 1 237 ? -10.717 -1.904 16.930 1.00 85.50 237 PHE A C 1
ATOM 1768 O O . PHE A 1 237 ? -11.355 -2.809 16.393 1.00 85.50 237 PHE A O 1
ATOM 1775 N N . CYS A 1 238 ? -11.196 -0.674 17.054 1.00 86.94 238 CYS A N 1
ATOM 1776 C CA . CYS A 1 238 ? -12.478 -0.234 16.533 1.00 86.94 238 CYS A CA 1
ATOM 1777 C C . CYS A 1 238 ? -12.434 1.271 16.233 1.00 86.94 238 CYS A C 1
ATOM 1779 O O . CYS A 1 238 ? -11.418 1.953 16.410 1.00 86.94 238 CYS A O 1
ATOM 1781 N N . ARG A 1 239 ? -13.548 1.808 15.746 1.00 88.00 239 ARG A N 1
ATOM 1782 C CA . ARG A 1 239 ? -13.736 3.235 15.485 1.00 88.00 239 ARG A CA 1
ATOM 1783 C C . ARG A 1 239 ? -14.776 3.784 16.450 1.00 88.00 239 ARG A C 1
ATOM 1785 O O . ARG A 1 239 ? -15.840 3.196 16.583 1.00 88.00 239 ARG A O 1
ATOM 1792 N N . LEU A 1 240 ? -14.478 4.897 17.110 1.00 88.31 240 LEU A N 1
ATOM 1793 C CA . LEU A 1 240 ? -15.423 5.599 17.974 1.00 88.31 240 LEU A CA 1
ATOM 1794 C C . LEU A 1 240 ? -16.022 6.786 17.217 1.00 88.31 240 LEU A C 1
ATOM 1796 O O . LEU A 1 240 ? -15.313 7.741 16.895 1.00 88.31 240 LEU A O 1
ATOM 1800 N N . ALA A 1 241 ? -17.324 6.727 16.974 1.00 87.19 241 ALA A N 1
ATOM 1801 C CA . ALA A 1 241 ? -18.138 7.814 16.454 1.00 87.19 241 ALA A CA 1
ATOM 1802 C C . ALA A 1 241 ? -19.011 8.393 17.577 1.00 87.19 241 ALA A C 1
ATOM 1804 O O . ALA A 1 241 ? -19.269 7.739 18.589 1.00 87.19 241 ALA A O 1
ATOM 1805 N N . GLY A 1 242 ? -19.483 9.626 17.419 1.00 82.88 242 GLY A N 1
ATOM 1806 C CA . GLY A 1 242 ? -20.363 10.226 18.415 1.00 82.88 242 GLY A CA 1
ATOM 1807 C C . GLY A 1 242 ? -20.816 11.634 18.076 1.00 82.88 242 GLY A C 1
ATOM 1808 O O . GLY A 1 242 ? -20.302 12.289 17.166 1.00 82.88 242 GLY A O 1
ATOM 1809 N N . THR A 1 243 ? -21.784 12.116 18.849 1.00 74.31 243 THR A N 1
ATOM 1810 C CA . THR A 1 243 ? -22.301 13.478 18.687 1.00 74.31 243 THR A CA 1
ATOM 1811 C C . THR A 1 243 ? -21.278 14.492 19.199 1.00 74.31 243 THR A C 1
ATOM 1813 O O . THR A 1 243 ? -20.777 14.391 20.321 1.00 74.31 243 THR A O 1
ATOM 1816 N N . THR A 1 244 ? -20.961 15.504 18.387 1.00 66.81 244 THR A N 1
ATOM 1817 C CA . THR A 1 244 ? -20.055 16.583 18.805 1.00 66.81 244 THR A CA 1
ATOM 1818 C C . THR A 1 244 ? -20.598 17.284 20.050 1.00 66.81 244 THR A C 1
ATOM 1820 O O . THR A 1 244 ? -21.742 17.728 20.054 1.00 66.81 244 THR A O 1
ATOM 1823 N N . GLY A 1 245 ? -19.760 17.443 21.077 1.00 66.56 245 GLY A N 1
ATOM 1824 C CA . GLY A 1 245 ? -20.160 18.068 22.342 1.00 66.56 245 GLY A CA 1
ATOM 1825 C C . GLY A 1 245 ? -20.828 17.108 23.328 1.00 66.56 245 GLY A C 1
ATOM 1826 O O . GLY A 1 245 ? -21.327 17.561 24.356 1.00 66.56 245 GLY A O 1
ATOM 1827 N N . SER A 1 246 ? -20.822 15.799 23.047 1.00 74.44 246 SER A N 1
ATOM 1828 C CA . SER A 1 246 ? -21.149 14.778 24.042 1.00 74.44 246 SER A CA 1
ATOM 1829 C C . SER A 1 246 ? -20.297 14.963 25.300 1.00 74.44 246 SER A C 1
ATOM 1831 O O . SER A 1 246 ? -19.087 15.185 25.225 1.00 74.44 246 SER A O 1
ATOM 1833 N N . ARG A 1 247 ? -20.923 14.828 26.476 1.00 80.94 247 ARG A N 1
ATOM 1834 C CA . ARG A 1 247 ? -20.201 14.866 27.759 1.00 80.94 247 ARG A CA 1
ATOM 1835 C C . ARG A 1 247 ? -19.270 13.662 27.942 1.00 80.94 247 ARG A C 1
ATOM 1837 O O . ARG A 1 247 ? -18.359 13.713 28.763 1.00 80.94 247 ARG A O 1
ATOM 1844 N N . PHE A 1 248 ? -19.514 12.586 27.195 1.00 80.19 248 PHE A N 1
ATOM 1845 C CA . PHE A 1 248 ? -18.833 11.306 27.347 1.00 80.19 248 PHE A CA 1
ATOM 1846 C C . PHE A 1 248 ? -17.514 11.254 26.574 1.00 80.19 248 PHE A C 1
ATOM 1848 O O . PHE A 1 248 ? -16.505 10.823 27.128 1.00 80.19 248 PHE A O 1
ATOM 1855 N N . ALA A 1 249 ? -17.481 11.775 25.343 1.00 80.75 249 ALA A N 1
ATOM 1856 C CA . ALA A 1 249 ? -16.275 11.792 24.520 1.00 80.75 249 ALA A CA 1
ATOM 1857 C C . ALA A 1 249 ? -16.076 13.126 23.793 1.00 80.75 249 ALA A C 1
ATOM 1859 O O . ALA A 1 249 ? -16.986 13.683 23.180 1.00 80.75 249 ALA A O 1
ATOM 1860 N N . GLU A 1 250 ? -14.836 13.609 23.815 1.00 81.56 250 GLU A N 1
ATOM 1861 C CA . GLU A 1 250 ? -14.420 14.794 23.069 1.00 81.56 250 GLU A CA 1
ATOM 1862 C C . GLU A 1 250 ? -13.883 14.400 21.684 1.00 81.56 250 GLU A C 1
ATOM 1864 O O . GLU A 1 250 ? -12.696 14.099 21.502 1.00 81.56 250 GLU A O 1
ATOM 1869 N N . LEU A 1 251 ? -14.794 14.378 20.710 1.00 75.62 251 LEU A N 1
ATOM 1870 C CA . LEU A 1 251 ? -14.519 14.059 19.310 1.00 75.62 251 LEU A CA 1
ATOM 1871 C C . LEU A 1 251 ? -14.565 15.332 18.446 1.00 75.62 251 LEU A C 1
ATOM 1873 O O . LEU A 1 251 ? -15.477 16.154 18.608 1.00 75.62 251 LEU A O 1
ATOM 1877 N N . PRO A 1 252 ? -13.619 15.521 17.508 1.00 64.75 252 PRO A N 1
ATOM 1878 C CA . PRO A 1 252 ? -13.744 16.560 16.494 1.00 64.75 252 PRO A CA 1
ATOM 1879 C C . PRO A 1 252 ? -15.028 16.387 15.655 1.00 64.75 252 PRO A C 1
ATOM 1881 O O . PRO A 1 252 ? -15.566 15.290 15.502 1.00 64.75 252 PRO A O 1
ATOM 1884 N N . ARG A 1 253 ? -15.551 17.489 15.102 1.00 54.03 253 ARG A N 1
ATOM 1885 C CA . ARG A 1 253 ? -16.756 17.444 14.253 1.00 54.03 253 ARG A CA 1
ATOM 1886 C C . ARG A 1 253 ? -16.525 16.553 13.033 1.00 54.03 253 ARG A C 1
ATOM 1888 O O . ARG A 1 253 ? -15.588 16.802 12.279 1.00 54.03 253 ARG A O 1
ATOM 1895 N N . GLY A 1 254 ? -17.422 15.588 12.825 1.00 51.66 254 GLY A N 1
ATOM 1896 C CA . GLY A 1 254 ? -17.431 14.715 11.647 1.00 51.66 254 GLY A CA 1
ATOM 1897 C C . GLY A 1 254 ? -16.294 13.693 11.595 1.00 51.66 254 GLY A C 1
ATOM 1898 O O . GLY A 1 254 ? -16.000 13.196 10.514 1.00 51.66 254 GLY A O 1
ATOM 1899 N N . SER A 1 255 ? -15.626 13.410 12.718 1.00 59.12 255 SER A N 1
ATOM 1900 C CA . SER A 1 255 ? -14.520 12.450 12.767 1.00 59.12 255 SER A CA 1
ATOM 1901 C C . SER A 1 255 ? -14.853 11.208 13.583 1.00 59.12 255 SER A C 1
ATOM 1903 O O . SER A 1 255 ? -15.277 11.329 14.731 1.00 59.12 255 SER A O 1
ATOM 1905 N N . ASP A 1 256 ? -14.517 10.050 13.021 1.00 72.69 256 ASP A N 1
ATOM 1906 C CA . ASP A 1 256 ? -14.384 8.791 13.749 1.00 72.69 256 ASP A CA 1
ATOM 1907 C C . ASP A 1 256 ? -12.974 8.714 14.363 1.00 72.69 256 ASP A C 1
ATOM 1909 O O . ASP A 1 256 ? -11.965 8.871 13.663 1.00 72.69 256 ASP A O 1
ATOM 1913 N N . ALA A 1 257 ? -12.875 8.479 15.668 1.00 82.75 257 ALA A N 1
ATOM 1914 C CA . ALA A 1 257 ? -11.601 8.300 16.360 1.00 82.75 257 ALA A CA 1
ATOM 1915 C C . ALA A 1 257 ? -11.127 6.843 16.283 1.00 82.75 257 ALA A C 1
ATOM 1917 O O . ALA A 1 257 ? -11.929 5.913 16.330 1.00 82.75 257 ALA A O 1
ATOM 1918 N N . ALA A 1 258 ? -9.811 6.633 16.196 1.00 85.69 258 ALA A N 1
ATOM 1919 C CA . ALA A 1 258 ? -9.231 5.312 16.428 1.00 85.69 258 ALA A CA 1
ATOM 1920 C C . ALA A 1 258 ? -9.452 4.932 17.897 1.00 85.69 258 ALA A C 1
ATOM 1922 O O . ALA A 1 258 ? -9.128 5.729 18.782 1.00 85.69 258 ALA A O 1
ATOM 1923 N N . ALA A 1 259 ? -10.004 3.748 18.142 1.00 88.94 259 ALA A N 1
ATOM 1924 C CA . ALA A 1 259 ? -10.352 3.274 19.468 1.00 88.94 259 ALA A CA 1
ATOM 1925 C C . ALA A 1 259 ? -9.931 1.816 19.680 1.00 88.94 259 ALA A C 1
ATOM 1927 O O . ALA A 1 259 ? -9.620 1.083 18.742 1.00 88.94 259 ALA A O 1
ATOM 1928 N N . LEU A 1 260 ? -9.897 1.420 20.943 1.00 88.38 260 LEU A N 1
ATOM 1929 C CA . LEU A 1 260 ? -9.534 0.095 21.409 1.00 88.38 260 LEU A CA 1
ATOM 1930 C C . LEU A 1 260 ? -10.505 -0.295 22.513 1.00 88.38 260 LEU A C 1
ATOM 1932 O O . LEU A 1 260 ? -10.674 0.467 23.462 1.00 88.38 260 LEU A O 1
ATOM 1936 N N . VAL A 1 261 ? -11.089 -1.484 22.415 1.00 88.44 261 VAL A N 1
ATOM 1937 C CA . VAL A 1 261 ? -11.875 -2.090 23.491 1.00 88.44 261 VAL A CA 1
ATOM 1938 C C . VAL A 1 261 ? -11.085 -3.225 24.108 1.00 88.44 261 VAL A C 1
ATOM 1940 O O . VAL A 1 261 ? -10.594 -4.107 23.403 1.00 88.44 261 VAL A O 1
ATOM 1943 N N . ARG A 1 262 ? -11.024 -3.247 25.438 1.00 85.31 262 ARG A N 1
ATOM 1944 C CA . ARG A 1 262 ? -10.434 -4.352 26.185 1.00 85.31 262 ARG A CA 1
ATOM 1945 C C . ARG A 1 262 ? -11.025 -4.425 27.587 1.00 85.31 262 ARG A C 1
ATOM 1947 O O . ARG A 1 262 ? -11.114 -3.411 28.264 1.00 85.31 262 ARG A O 1
ATOM 1954 N N . ASP A 1 263 ? -11.388 -5.627 28.032 1.00 84.19 263 ASP A N 1
ATOM 1955 C CA . ASP A 1 263 ? -11.773 -5.901 29.425 1.00 84.19 263 ASP A CA 1
ATOM 1956 C C . ASP A 1 263 ? -12.861 -4.943 29.974 1.00 84.19 263 ASP A C 1
ATOM 1958 O O . ASP A 1 263 ? -12.726 -4.387 31.063 1.00 84.19 263 ASP A O 1
ATOM 1962 N N . GLY A 1 264 ? -13.916 -4.684 29.188 1.00 84.69 264 GLY A N 1
ATOM 1963 C CA . GLY A 1 264 ? -15.025 -3.787 29.555 1.00 84.69 264 GLY A CA 1
ATOM 1964 C C . GLY A 1 264 ? -14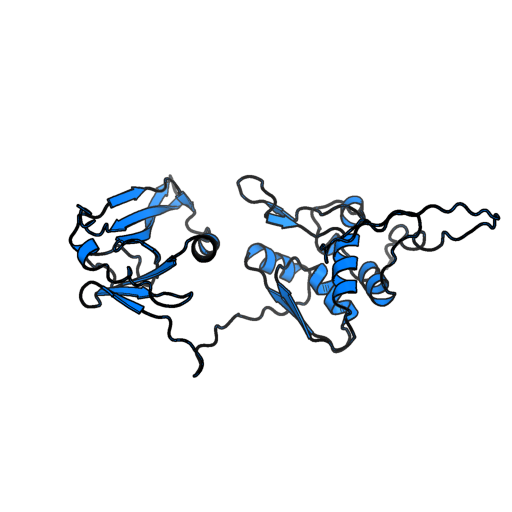.652 -2.302 29.581 1.00 84.69 264 GLY A C 1
ATOM 1965 O O . GLY A 1 264 ? -15.443 -1.473 30.013 1.00 84.69 264 GLY A O 1
ATOM 1966 N N . SER A 1 265 ? -13.441 -1.969 29.141 1.00 86.69 265 SER A N 1
ATOM 1967 C CA . SER A 1 265 ? -12.898 -0.618 29.045 1.00 86.69 265 SER A CA 1
ATOM 1968 C C . SER A 1 265 ? -12.720 -0.246 27.579 1.00 86.69 265 SER A C 1
ATOM 1970 O O . SER A 1 265 ? -12.535 -1.118 26.722 1.00 86.69 265 SER A O 1
ATOM 1972 N N . PHE A 1 266 ? -12.717 1.050 27.282 1.00 89.25 266 PHE A N 1
ATOM 1973 C CA . PHE A 1 266 ? -12.321 1.519 25.961 1.00 89.25 266 PHE A CA 1
ATOM 1974 C C . PHE A 1 266 ? -11.412 2.738 26.042 1.00 89.25 266 PHE A C 1
ATOM 1976 O O . PHE A 1 266 ? -11.570 3.614 26.891 1.00 89.25 266 PHE A O 1
ATOM 1983 N N . ALA A 1 267 ? -10.462 2.802 25.117 1.00 89.50 267 ALA A N 1
ATOM 1984 C CA . ALA A 1 267 ? -9.600 3.951 24.922 1.00 89.50 267 ALA A CA 1
ATOM 1985 C C . ALA A 1 267 ? -9.745 4.473 23.498 1.00 89.50 267 ALA A C 1
ATOM 1987 O O . ALA A 1 267 ? -9.982 3.705 22.569 1.00 89.50 267 ALA A O 1
ATOM 1988 N N . TYR A 1 268 ? -9.592 5.777 23.310 1.00 88.50 268 TYR A N 1
ATOM 1989 C CA . TYR A 1 268 ? -9.642 6.403 21.998 1.00 88.50 268 TYR A CA 1
ATOM 1990 C C . TYR A 1 268 ? -8.594 7.501 21.857 1.00 88.50 268 TYR A C 1
ATOM 1992 O O . TYR A 1 268 ? -8.195 8.162 22.820 1.00 88.50 268 TYR A O 1
ATOM 2000 N N . LEU A 1 269 ? -8.140 7.692 20.622 1.00 85.81 269 LEU A N 1
ATOM 2001 C CA . LEU A 1 269 ? -7.179 8.719 20.263 1.00 85.81 269 LEU A CA 1
ATOM 2002 C C . LEU A 1 269 ? -7.904 9.941 19.700 1.00 85.81 269 LEU A C 1
ATOM 2004 O O . LEU A 1 269 ? -8.612 9.858 18.698 1.00 85.81 269 LEU A O 1
ATOM 2008 N N . THR A 1 270 ? -7.674 11.097 20.311 1.00 83.00 270 THR A N 1
ATOM 2009 C CA . THR A 1 270 ? -8.167 12.392 19.830 1.00 83.00 270 THR A CA 1
ATOM 2010 C C . THR A 1 270 ? -7.011 13.385 19.722 1.00 83.00 270 THR A C 1
ATOM 2012 O O . THR A 1 270 ? -5.855 13.054 19.991 1.00 83.00 270 THR A O 1
ATOM 2015 N N . HIS A 1 271 ? -7.288 14.611 19.290 1.00 77.88 271 HIS A N 1
ATOM 2016 C CA . HIS A 1 271 ? -6.280 15.659 19.225 1.00 77.88 271 HIS A CA 1
ATOM 2017 C C . HIS A 1 271 ? -6.854 17.026 19.575 1.00 77.88 271 HIS A C 1
ATOM 2019 O O . HIS A 1 271 ? -7.975 17.370 19.209 1.00 77.88 271 HIS A O 1
ATOM 2025 N N . ILE A 1 272 ? -6.027 17.841 20.219 1.00 76.00 272 ILE A N 1
ATOM 2026 C CA . ILE A 1 272 ? -6.308 19.252 20.467 1.00 76.00 272 ILE A CA 1
ATOM 2027 C C . ILE A 1 272 ? -5.521 20.116 19.485 1.00 76.00 272 ILE A C 1
ATOM 2029 O O . ILE A 1 272 ? -4.411 19.777 19.066 1.00 76.00 272 ILE A O 1
ATOM 2033 N N . ARG A 1 273 ? -6.089 21.259 19.103 1.00 75.44 273 ARG A N 1
ATOM 2034 C CA . ARG A 1 273 ? -5.360 22.256 18.312 1.00 75.44 273 ARG A CA 1
ATOM 2035 C C . ARG A 1 273 ? -4.419 23.019 19.232 1.00 75.44 273 ARG A C 1
ATOM 2037 O O . ARG A 1 273 ? -4.857 23.585 20.227 1.00 75.44 273 ARG A O 1
ATOM 2044 N N . VAL A 1 274 ? -3.144 23.065 18.869 1.00 78.94 274 VAL A N 1
ATOM 2045 C CA . VAL A 1 274 ? -2.117 23.815 19.598 1.00 78.94 274 VAL A CA 1
ATOM 2046 C C . VAL A 1 274 ? -1.434 24.806 18.662 1.00 78.94 274 VAL A C 1
ATOM 2048 O O . VAL A 1 274 ? -1.348 24.587 17.453 1.00 78.94 274 VAL A O 1
ATOM 2051 N N . HIS A 1 275 ? -0.964 25.918 19.221 1.00 74.88 275 HIS A N 1
ATOM 2052 C CA . HIS A 1 275 ? -0.177 26.907 18.491 1.00 74.88 275 HIS A CA 1
ATOM 2053 C C . HIS A 1 275 ? 1.269 26.815 18.963 1.00 74.88 275 HIS A C 1
ATOM 2055 O O . HIS A 1 275 ? 1.540 26.868 20.162 1.00 74.88 275 HIS A O 1
ATOM 2061 N N . THR A 1 276 ? 2.197 26.672 18.021 1.00 63.09 276 THR A N 1
ATOM 2062 C CA . THR A 1 276 ? 3.635 26.671 18.307 1.00 63.09 276 THR A CA 1
ATOM 2063 C C . THR A 1 276 ? 4.265 27.769 17.455 1.00 63.09 276 THR A C 1
ATOM 2065 O O . THR A 1 276 ? 4.426 27.629 16.241 1.00 63.09 276 THR A O 1
ATOM 2068 N N . GLY A 1 277 ? 4.523 28.927 18.070 1.00 73.06 277 GLY A N 1
ATOM 2069 C CA . GLY A 1 277 ? 4.884 30.150 17.346 1.00 73.06 277 GLY A CA 1
ATOM 2070 C C . GLY A 1 277 ? 3.759 30.614 16.408 1.00 73.06 277 GLY A C 1
ATOM 2071 O O . GLY A 1 277 ? 2.611 30.741 16.825 1.00 73.06 277 GLY A O 1
ATOM 2072 N N . ARG A 1 278 ? 4.073 30.849 15.124 1.00 63.56 278 ARG A N 1
ATOM 2073 C CA . ARG A 1 278 ? 3.096 31.245 14.083 1.00 63.56 278 ARG A CA 1
ATOM 2074 C C . ARG A 1 278 ? 2.381 30.069 13.396 1.00 63.56 278 ARG A C 1
ATOM 2076 O O . ARG A 1 278 ? 1.544 30.301 12.526 1.00 63.56 278 ARG A O 1
ATOM 2083 N N . ARG A 1 279 ? 2.709 28.813 13.728 1.00 63.28 279 ARG A N 1
ATOM 2084 C CA . ARG A 1 279 ? 2.170 27.622 13.046 1.00 63.28 279 ARG A CA 1
ATOM 2085 C C . ARG A 1 279 ? 1.039 26.977 13.850 1.00 63.28 279 ARG A C 1
ATOM 2087 O O . ARG A 1 279 ? 1.119 26.858 15.073 1.00 63.28 279 ARG A O 1
ATOM 2094 N N . ARG A 1 280 ? -0.012 26.549 13.143 1.00 68.94 280 ARG A N 1
ATOM 2095 C CA . ARG A 1 280 ? -1.105 25.734 13.696 1.00 68.94 280 ARG A CA 1
ATOM 2096 C C . ARG A 1 280 ? -0.696 24.262 13.663 1.00 68.94 280 ARG A C 1
ATOM 2098 O O . ARG A 1 280 ? -0.385 23.740 12.592 1.00 68.94 280 ARG A O 1
ATOM 2105 N N . CYS A 1 281 ? -0.746 23.603 14.812 1.00 69.44 281 CYS A N 1
ATOM 2106 C CA . CYS A 1 281 ? -0.411 22.192 14.979 1.00 69.44 281 CYS A CA 1
ATOM 2107 C C . CYS A 1 281 ? -1.559 21.448 15.679 1.00 69.44 281 CYS A C 1
ATOM 2109 O O . CYS A 1 281 ? -2.499 22.053 16.208 1.00 69.44 281 CYS A O 1
ATOM 2111 N N . ARG A 1 282 ? -1.491 20.119 15.683 1.00 68.62 282 ARG A N 1
ATOM 2112 C CA . ARG A 1 282 ? -2.396 19.235 16.422 1.00 68.62 282 ARG A CA 1
ATOM 2113 C C . ARG A 1 282 ? -1.566 18.426 17.412 1.00 68.62 282 ARG A C 1
ATOM 2115 O O . ARG A 1 282 ? -0.541 17.878 17.028 1.00 68.62 282 ARG A O 1
ATOM 2122 N N . ARG A 1 283 ? -1.979 18.353 18.674 1.00 73.75 283 ARG A N 1
ATOM 2123 C CA . ARG A 1 283 ? -1.357 17.479 19.678 1.00 73.75 283 ARG A CA 1
ATOM 2124 C C . ARG A 1 283 ? -2.296 16.321 19.961 1.00 73.75 283 ARG A C 1
ATOM 2126 O O . ARG A 1 283 ? -3.447 16.570 20.314 1.00 73.75 283 ARG A O 1
ATOM 2133 N N . SER A 1 284 ? -1.822 15.090 19.796 1.00 70.94 284 SER A N 1
ATOM 2134 C CA . SER A 1 284 ? -2.626 13.901 20.073 1.00 70.94 284 SER A CA 1
ATOM 2135 C C . SER A 1 284 ? -2.697 13.600 21.569 1.00 70.94 284 SER A C 1
ATOM 2137 O O . SER A 1 284 ? -1.716 13.731 22.310 1.00 70.94 284 SER A O 1
ATOM 2139 N N . THR A 1 285 ? -3.866 13.151 22.001 1.00 69.75 285 THR A N 1
ATOM 2140 C CA . THR A 1 285 ? -4.176 12.799 23.385 1.00 69.75 285 THR A CA 1
ATOM 2141 C C . THR A 1 285 ? -4.924 11.474 23.376 1.00 69.75 285 THR A C 1
ATOM 2143 O O . THR A 1 285 ? -5.927 11.340 22.673 1.00 69.75 285 THR A O 1
ATOM 2146 N N . GLY A 1 286 ? -4.427 10.502 24.138 1.00 74.88 286 GLY A N 1
ATOM 2147 C CA . GLY A 1 286 ? -5.156 9.272 24.423 1.00 74.88 286 GLY A CA 1
ATOM 2148 C C . GLY A 1 286 ? -6.126 9.517 25.570 1.00 74.88 286 GLY A C 1
ATOM 2149 O O . GLY A 1 286 ? -5.792 10.215 26.529 1.00 74.88 286 GLY A O 1
ATOM 2150 N N . ARG A 1 287 ? -7.337 8.983 25.466 1.00 77.69 287 ARG A N 1
ATOM 2151 C CA . ARG A 1 287 ? -8.341 9.050 26.528 1.00 77.69 287 ARG A CA 1
ATOM 2152 C C . ARG A 1 287 ? -8.877 7.658 26.793 1.00 77.69 287 ARG A C 1
ATOM 2154 O O . ARG A 1 287 ? -9.146 6.933 25.843 1.00 77.69 287 ARG A O 1
ATOM 2161 N N . GLU A 1 288 ? -9.016 7.300 28.060 1.00 83.19 288 GLU A N 1
ATOM 2162 C CA . GLU A 1 288 ? -9.418 5.967 28.503 1.00 83.19 288 GLU A CA 1
ATOM 2163 C C . GLU A 1 288 ? -10.600 6.054 29.468 1.00 83.19 288 GLU A C 1
ATOM 2165 O O . GLU A 1 288 ? -10.583 6.812 30.441 1.00 83.19 288 GLU A O 1
ATOM 2170 N N . HIS A 1 289 ? -11.613 5.244 29.187 1.00 79.50 289 HIS A N 1
ATOM 2171 C CA . HIS A 1 289 ? -12.725 4.933 30.067 1.00 79.50 289 HIS A CA 1
ATOM 2172 C C . HIS A 1 289 ? -12.509 3.523 30.604 1.00 79.50 289 HIS A C 1
ATOM 2174 O O . HIS A 1 289 ? -12.571 2.551 29.848 1.00 79.50 289 HIS A O 1
ATOM 2180 N N . ALA A 1 290 ? -12.235 3.422 31.903 1.00 77.81 290 ALA A N 1
ATOM 2181 C CA . ALA A 1 290 ? -11.970 2.154 32.566 1.00 77.81 290 ALA A CA 1
ATOM 2182 C C . ALA A 1 290 ? -13.264 1.549 33.124 1.00 77.81 290 ALA A C 1
ATOM 2184 O O . ALA A 1 290 ? -13.962 2.179 33.920 1.00 77.81 290 ALA A O 1
ATOM 2185 N N . GLY A 1 291 ? -13.564 0.311 32.740 1.00 64.88 291 GLY A N 1
ATOM 2186 C CA . GLY A 1 291 ? -14.612 -0.494 33.359 1.00 64.88 291 GLY A CA 1
ATOM 2187 C C . GLY A 1 291 ? -14.220 -0.908 34.779 1.00 64.88 291 GLY A C 1
ATOM 2188 O O . GLY A 1 291 ? -13.037 -1.006 35.123 1.00 64.88 291 GLY A O 1
ATOM 2189 N N . ARG A 1 292 ? -15.210 -1.171 35.638 1.00 61.75 292 ARG A N 1
ATOM 2190 C CA . ARG A 1 292 ? -14.933 -1.736 36.965 1.00 61.75 292 ARG A CA 1
ATOM 2191 C C . ARG A 1 292 ? -14.384 -3.151 36.788 1.00 61.75 292 ARG A C 1
ATOM 2193 O O . ARG A 1 292 ? -15.056 -4.011 36.233 1.00 61.75 292 ARG A O 1
ATOM 2200 N N . ARG A 1 293 ? -13.178 -3.418 37.296 1.00 53.94 293 ARG A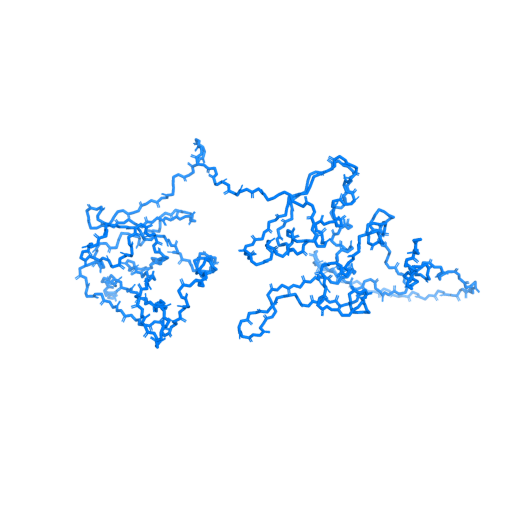 N 1
ATOM 2201 C CA . ARG A 1 293 ? -12.732 -4.801 37.494 1.00 53.94 293 ARG A CA 1
ATOM 2202 C C . ARG A 1 293 ? -13.556 -5.376 38.637 1.00 53.94 293 ARG A C 1
ATOM 2204 O O . ARG A 1 293 ? -13.406 -4.922 39.770 1.00 53.94 293 ARG A O 1
ATOM 2211 N N . GLU A 1 294 ? -14.406 -6.360 38.362 1.00 47.16 294 GLU A N 1
ATOM 2212 C CA . GLU A 1 294 ? -14.873 -7.229 39.438 1.00 47.16 294 GLU A CA 1
ATOM 2213 C C . GLU A 1 294 ? -13.631 -7.853 40.078 1.00 47.16 294 GLU A C 1
ATOM 2215 O O . GLU A 1 294 ? -12.808 -8.486 39.405 1.00 47.16 294 GLU A O 1
ATOM 2220 N N . ALA A 1 295 ? -13.443 -7.589 41.370 1.00 38.53 295 ALA A N 1
ATOM 2221 C CA . ALA A 1 295 ? -12.418 -8.245 42.153 1.00 38.53 295 ALA A CA 1
ATOM 2222 C C . ALA A 1 295 ? -12.728 -9.743 42.112 1.00 38.53 295 ALA A C 1
ATOM 2224 O O . ALA A 1 295 ? -13.685 -10.198 42.734 1.00 38.53 295 ALA A O 1
ATOM 2225 N N . ARG A 1 296 ? -11.956 -10.504 41.330 1.00 38.34 296 ARG A N 1
ATOM 2226 C CA . ARG A 1 296 ? -11.961 -11.960 41.447 1.00 38.34 296 ARG A CA 1
ATOM 2227 C C . ARG A 1 296 ? -11.474 -12.276 42.861 1.00 38.34 296 ARG A C 1
ATOM 2229 O O . ARG A 1 296 ? -10.313 -12.002 43.166 1.00 38.34 296 ARG A O 1
ATOM 2236 N N . GLY A 1 297 ? -12.404 -12.716 43.708 1.00 34.84 297 GLY A N 1
ATOM 2237 C CA . GLY A 1 297 ? -12.120 -13.291 45.022 1.00 34.84 297 GLY A CA 1
ATOM 2238 C C . GLY A 1 297 ? -11.410 -14.630 44.921 1.00 34.84 297 GLY A C 1
ATOM 2239 O O . GLY A 1 297 ? -11.419 -15.227 43.818 1.00 34.84 297 GLY A O 1
#

Radius of gyration: 27.35 Å; Cα contacts (8 Å, |Δi|>4): 434; chains: 1; bounding box: 66×72×78 Å